Protein AF-J8D4D2-F1 (afdb_monomer)

pLDDT: mean 83.91, std 14.44, range [33.16, 97.19]

Secondary structure (DSSP, 8-state):
----EEEEEEETTEEEEEEEE-BPTT-----TT----TT-----BB--SS-SSSB-EEEEEES---TT-TTEE-GGGTSBSB-S---SSGGG------SSSEEEEESSPTT--EEEESSSSTTPPEEEEEE-S---EEE-EEE--SGGG-EEE-STT-EEEGGGEEEEE-EEEESS-TTS-EEEESSTT--EEEEE---S-EE--EEETTEEE-STT-EEEGGGEEE-

Solvent-accessible surface area (backbone atoms only — not comparable to full-atom values): 12886 Å² total; per-residue (Å²): 108,77,30,63,52,77,49,79,46,76,56,96,88,40,52,30,26,38,38,42,34,20,22,32,86,91,37,59,71,69,60,92,90,65,88,81,58,85,75,59,77,57,54,41,77,15,44,29,49,98,45,92,46,77,45,75,49,75,47,33,17,69,28,69,82,52,96,83,45,82,33,56,49,71,50,76,81,71,45,53,98,31,51,80,66,90,64,100,43,88,92,60,70,64,59,46,48,75,87,48,31,28,38,37,24,46,71,50,60,75,74,49,70,41,67,22,16,59,43,62,53,92,83,45,54,70,67,85,47,54,50,30,59,56,65,74,35,56,21,59,43,57,35,88,71,54,88,71,60,22,20,33,23,56,54,90,60,32,14,31,55,42,72,58,37,50,70,51,68,27,31,38,30,46,75,52,63,63,68,67,57,43,63,22,13,67,36,70,95,49,56,80,71,52,65,44,41,41,73,60,70,32,58,39,61,37,69,49,95,64,21,32,24,57,49,100,65,34,21,30,58,40,89,55,41,49,51,87

Foldseek 3Di:
DKDWDKDWDQDPNWIKIKIKTQFDPPFAPDDPPDDDDFPDDGGHFHAPDPGLGTDIDMWMFRDDADPVRPRTDDVCVVCDCADRDDDPDPVPRAGHAPQAFWKWFFPDDAQDWFFFFQDLDLPTDTPPGTDRGRDIAGFNAKDDDDDQRIWTDRDHSGIGGRNRTDIDGKWWAFPDDFQPWFWWAQDVVHDTDGTDRRNDIARFNHDDDQWTDRDDRTIGRSVRTHID

Radius of gyration: 19.75 Å; Cα contacts (8 Å, |Δi|>4): 493; chains: 1; bounding box: 51×38×50 Å

Structure (mmCIF, N/CA/C/O backbone):
data_AF-J8D4D2-F1
#
_entry.id   AF-J8D4D2-F1
#
loop_
_atom_site.group_PDB
_atom_site.id
_atom_site.type_symbol
_atom_site.label_atom_id
_atom_site.label_alt_id
_atom_site.label_comp_id
_atom_site.label_asym_id
_atom_site.label_entity_id
_atom_site.label_seq_id
_atom_site.pdbx_PDB_ins_code
_atom_site.Cartn_x
_atom_site.Cartn_y
_atom_site.Cartn_z
_atom_site.occupancy
_atom_site.B_iso_or_equiv
_atom_site.auth_seq_id
_atom_site.auth_comp_id
_atom_site.auth_asym_id
_atom_site.auth_atom_id
_atom_site.pdbx_PDB_model_num
ATOM 1 N N . MET A 1 1 ? -13.205 14.441 18.113 1.00 51.06 1 MET A N 1
ATOM 2 C CA . MET A 1 1 ? -14.455 13.755 17.711 1.00 51.06 1 MET A CA 1
ATOM 3 C C . MET A 1 1 ? -14.082 12.474 16.990 1.00 51.06 1 MET A C 1
ATOM 5 O O . MET A 1 1 ? -13.181 12.530 16.160 1.00 51.06 1 MET A O 1
ATOM 9 N N . TYR A 1 2 ? -14.723 11.351 17.319 1.00 65.06 2 TYR A N 1
ATOM 10 C CA . TYR A 1 2 ? -14.591 10.115 16.544 1.00 65.06 2 TYR A CA 1
ATOM 11 C C . TYR A 1 2 ? -15.217 10.320 15.169 1.00 65.06 2 TYR A C 1
ATOM 13 O O . TYR A 1 2 ? -16.286 10.920 15.051 1.00 65.06 2 TYR A O 1
ATOM 21 N N . ASN A 1 3 ? -14.521 9.884 14.127 1.00 80.12 3 ASN A N 1
ATOM 22 C CA . ASN A 1 3 ? -14.980 10.050 12.762 1.00 80.12 3 ASN A CA 1
ATOM 23 C C . ASN A 1 3 ? -14.806 8.733 12.015 1.00 80.12 3 ASN A C 1
ATOM 25 O O . ASN A 1 3 ? -13.706 8.187 11.948 1.00 80.12 3 ASN A O 1
ATOM 29 N N . GLY A 1 4 ? -15.910 8.223 11.489 1.00 84.81 4 GLY A N 1
ATOM 30 C CA . GLY A 1 4 ? -15.950 6.974 10.762 1.00 84.81 4 GLY A CA 1
ATOM 31 C C . GLY A 1 4 ? -17.304 6.755 10.111 1.00 84.81 4 GLY A C 1
ATOM 32 O O . GLY A 1 4 ? -18.201 7.587 10.252 1.00 84.81 4 GLY A O 1
ATOM 33 N N . SER A 1 5 ? -17.420 5.649 9.388 1.00 91.38 5 SER A N 1
ATOM 34 C CA . SER A 1 5 ? -18.670 5.170 8.799 1.00 91.38 5 SER A CA 1
ATOM 35 C C . SER A 1 5 ? -18.883 3.716 9.199 1.00 91.38 5 SER A C 1
ATOM 37 O O . SER A 1 5 ? -17.929 2.936 9.208 1.00 91.38 5 SER A O 1
ATOM 39 N N . MET A 1 6 ? -20.121 3.366 9.523 1.00 93.25 6 MET A N 1
ATOM 40 C CA . MET A 1 6 ? -20.561 1.990 9.728 1.00 93.25 6 MET A CA 1
ATOM 41 C C . MET A 1 6 ? -21.483 1.632 8.573 1.00 93.25 6 MET A C 1
ATOM 43 O O . MET A 1 6 ? -22.396 2.395 8.260 1.00 93.25 6 MET A O 1
ATOM 47 N N . ILE A 1 7 ? -21.207 0.515 7.908 1.00 93.69 7 ILE A N 1
ATOM 48 C CA . ILE A 1 7 ? -22.008 0.037 6.781 1.00 93.69 7 ILE A CA 1
ATOM 49 C C . ILE A 1 7 ? -22.611 -1.305 7.169 1.00 93.69 7 ILE A C 1
ATOM 51 O O . ILE A 1 7 ? -21.880 -2.224 7.543 1.00 93.69 7 ILE A O 1
ATOM 55 N N . VAL A 1 8 ? -23.935 -1.401 7.062 1.00 93.94 8 VAL A N 1
ATOM 56 C CA . VAL A 1 8 ? -24.689 -2.636 7.274 1.00 93.94 8 VAL A CA 1
ATOM 57 C C . VAL A 1 8 ? -24.871 -3.339 5.934 1.00 93.94 8 VAL A C 1
ATOM 59 O O . VAL A 1 8 ? -25.303 -2.735 4.954 1.00 93.94 8 VAL A O 1
ATOM 62 N N . HIS A 1 9 ? -24.574 -4.632 5.907 1.00 89.44 9 HIS A N 1
ATOM 63 C CA . HIS A 1 9 ? -24.695 -5.502 4.743 1.00 89.44 9 HIS A CA 1
ATOM 64 C C . HIS A 1 9 ? -25.664 -6.639 5.055 1.00 89.44 9 HIS A C 1
ATOM 66 O O . HIS A 1 9 ? -25.758 -7.096 6.193 1.00 89.44 9 HIS A O 1
ATOM 72 N N . THR A 1 10 ? -26.359 -7.136 4.035 1.00 85.38 10 THR A N 1
ATOM 73 C CA . THR A 1 10 ? -27.096 -8.405 4.112 1.00 85.38 10 THR A CA 1
ATOM 74 C C . THR A 1 10 ? -26.523 -9.342 3.061 1.00 85.38 10 THR A C 1
ATOM 76 O O . THR A 1 10 ? -26.652 -9.079 1.869 1.00 85.38 10 THR A O 1
ATOM 79 N N . ILE A 1 11 ? -25.865 -10.411 3.505 1.00 82.06 11 ILE A N 1
ATOM 80 C CA . ILE A 1 11 ? -25.181 -11.385 2.647 1.00 82.06 11 ILE A CA 1
ATOM 81 C C . ILE A 1 11 ? -25.768 -12.753 2.971 1.00 82.06 11 ILE A C 1
ATOM 83 O O . ILE A 1 11 ? -25.726 -13.173 4.126 1.00 82.06 11 ILE A O 1
ATOM 87 N N . ASP A 1 12 ? -26.368 -13.414 1.981 1.00 80.19 12 ASP A N 1
ATOM 88 C CA . ASP A 1 12 ? -27.027 -14.721 2.131 1.00 80.19 12 ASP A CA 1
ATOM 89 C C . ASP A 1 12 ? -28.028 -14.785 3.303 1.00 80.19 12 ASP A C 1
ATOM 91 O O . ASP A 1 12 ? -28.134 -15.777 4.022 1.00 80.19 12 ASP A O 1
ATOM 95 N N . GLY A 1 13 ? -28.759 -13.686 3.528 1.00 82.38 13 GLY A N 1
ATOM 96 C CA . GLY A 1 13 ? -29.730 -13.562 4.622 1.00 82.38 13 GLY A CA 1
ATOM 97 C C . GLY A 1 13 ? -29.118 -13.32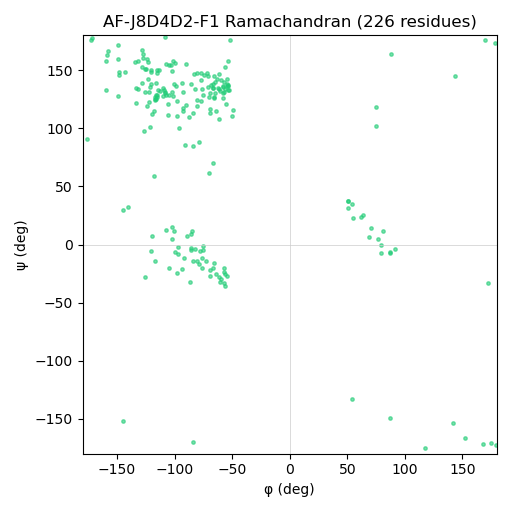3 6.008 1.00 82.38 13 GLY A C 1
ATOM 98 O O . GLY A 1 13 ? -29.851 -13.268 6.992 1.00 82.38 13 GLY A O 1
ATOM 99 N N . VAL A 1 14 ? -27.798 -13.152 6.101 1.00 84.75 14 VAL A N 1
ATOM 100 C CA . VAL A 1 14 ? -27.079 -12.819 7.336 1.00 84.75 14 VAL A CA 1
ATOM 101 C C . VAL A 1 14 ? -26.721 -11.336 7.339 1.00 84.75 14 VAL A C 1
ATOM 103 O O . VAL A 1 14 ? -26.169 -10.819 6.366 1.00 84.75 14 VAL A O 1
ATOM 106 N N . THR A 1 15 ? -27.007 -10.651 8.445 1.00 92.44 15 THR A N 1
ATOM 107 C CA . THR A 1 15 ? -26.575 -9.266 8.660 1.00 92.44 15 THR A CA 1
ATOM 108 C C . THR A 1 15 ? -25.098 -9.220 9.029 1.00 92.44 15 THR A C 1
ATOM 110 O O . THR A 1 15 ? -24.653 -9.949 9.915 1.00 92.44 15 THR A O 1
ATOM 113 N N . TRP A 1 16 ? -24.363 -8.318 8.394 1.00 91.75 16 TRP A N 1
ATOM 114 C CA . TRP A 1 16 ? -22.978 -7.998 8.715 1.00 91.75 16 TRP A CA 1
ATOM 115 C C . TRP A 1 16 ? -22.821 -6.498 8.887 1.00 91.75 16 TRP A C 1
ATOM 117 O O . TRP A 1 16 ? -23.541 -5.724 8.259 1.00 91.75 16 TRP A O 1
ATOM 127 N N . GLU A 1 17 ? -21.847 -6.084 9.684 1.00 94.06 17 GLU A N 1
ATOM 128 C CA . GLU A 1 17 ? -21.506 -4.677 9.836 1.00 94.06 17 GLU A CA 1
ATOM 129 C C . GLU A 1 17 ? -20.001 -4.472 9.697 1.00 94.06 17 GLU A C 1
ATOM 131 O O . GLU A 1 17 ? -19.193 -5.207 10.265 1.00 94.06 17 GLU A O 1
ATOM 136 N N . THR A 1 18 ? -19.618 -3.472 8.910 1.00 92.88 18 THR A N 1
ATOM 137 C CA . THR A 1 18 ? -18.220 -3.063 8.744 1.00 92.88 18 THR A CA 1
ATOM 138 C C . THR A 1 18 ? -18.018 -1.669 9.303 1.00 92.88 18 THR A C 1
ATOM 140 O O . THR A 1 18 ? -18.777 -0.760 8.960 1.00 92.88 18 THR A O 1
ATOM 143 N N . VAL A 1 19 ? -16.964 -1.484 10.094 1.00 92.31 19 VAL A N 1
ATOM 144 C CA . VAL A 1 19 ? -16.605 -0.194 10.692 1.00 92.31 19 VAL A CA 1
ATOM 145 C C . VAL A 1 19 ? -15.363 0.350 10.005 1.00 92.31 19 VAL A C 1
ATOM 147 O O . VAL A 1 19 ? -14.365 -0.351 9.898 1.00 92.31 19 VAL A O 1
ATOM 150 N N . TYR A 1 20 ? -15.406 1.613 9.590 1.00 93.00 20 TYR A N 1
ATOM 151 C CA . TYR A 1 20 ? -14.271 2.348 9.035 1.00 93.00 20 TYR A CA 1
ATOM 152 C C . TYR A 1 20 ? -14.025 3.583 9.897 1.00 93.00 20 TYR A C 1
ATOM 154 O O . TYR A 1 20 ? -14.758 4.564 9.764 1.00 93.00 20 TYR A O 1
ATOM 162 N N . ALA A 1 21 ? -13.035 3.555 10.789 1.00 89.19 21 ALA A N 1
ATOM 163 C CA . ALA A 1 21 ? -12.788 4.644 11.738 1.00 89.19 21 ALA A CA 1
ATOM 164 C C . ALA A 1 21 ? -11.524 5.464 11.421 1.00 89.19 21 ALA A C 1
ATOM 166 O O . ALA A 1 21 ? -10.811 5.224 10.446 1.00 89.19 21 ALA A O 1
ATOM 167 N N . HIS A 1 22 ? -11.295 6.481 12.252 1.00 90.56 22 HIS A N 1
ATOM 168 C CA . HIS A 1 22 ? -10.207 7.460 12.163 1.00 90.56 22 HIS A CA 1
ATOM 169 C C . HIS A 1 22 ? -10.201 8.323 10.894 1.00 90.56 22 HIS A C 1
ATOM 171 O O . HIS A 1 22 ? -9.173 8.889 10.539 1.00 90.56 22 HIS A O 1
ATOM 177 N N . MET A 1 23 ? -11.339 8.505 10.222 1.00 86.06 23 MET A N 1
ATOM 178 C CA . MET A 1 23 ? -11.414 9.338 9.015 1.00 86.06 23 MET A CA 1
ATOM 179 C C . MET A 1 23 ? -11.038 10.803 9.286 1.00 86.06 23 MET A C 1
ATOM 181 O O . MET A 1 23 ? -11.350 11.371 10.330 1.00 86.06 23 MET A O 1
ATOM 185 N N . ARG A 1 24 ? -10.422 11.480 8.312 1.00 86.12 24 ARG A N 1
ATOM 186 C CA . ARG A 1 24 ? -10.112 12.914 8.402 1.00 86.12 24 ARG A CA 1
ATOM 187 C C . ARG A 1 24 ? -11.396 13.718 8.634 1.00 86.12 24 ARG A C 1
ATOM 189 O O . ARG A 1 24 ? -12.411 13.489 7.970 1.00 86.12 24 ARG A O 1
ATOM 196 N N . SER A 1 25 ? -11.346 14.696 9.541 1.00 85.44 25 SER A N 1
ATOM 197 C CA . SER A 1 25 ? -12.483 15.591 9.801 1.00 85.44 25 SER A CA 1
ATOM 198 C C . SER A 1 25 ? -12.997 16.235 8.508 1.00 85.44 25 SER A C 1
ATOM 200 O O . SER A 1 25 ? -12.203 16.677 7.679 1.00 85.44 25 SER A O 1
ATOM 202 N N . GLY A 1 26 ? -14.318 16.225 8.312 1.00 87.00 26 GLY A N 1
ATOM 203 C CA . GLY A 1 26 ? -14.971 16.760 7.111 1.00 87.00 26 GLY A CA 1
ATOM 204 C C . GLY A 1 26 ? -14.740 15.977 5.812 1.00 87.00 26 GLY A C 1
ATOM 205 O O . GLY A 1 26 ? -15.137 16.457 4.760 1.00 87.00 26 GLY A O 1
ATOM 206 N N . SER A 1 27 ? -14.096 14.803 5.848 1.00 87.31 27 SER A N 1
ATOM 207 C CA . SER A 1 27 ? -13.811 14.027 4.628 1.00 87.31 27 SER A CA 1
ATOM 208 C C . SER A 1 27 ? -14.873 13.001 4.247 1.00 87.31 27 SER A C 1
ATOM 210 O O . SER A 1 27 ? -14.795 12.467 3.145 1.00 87.31 27 SER A O 1
ATOM 212 N N . ARG A 1 28 ? -15.835 12.708 5.133 1.00 90.81 28 ARG A N 1
ATOM 213 C CA . ARG A 1 28 ? -16.909 11.756 4.835 1.00 90.81 28 ARG A CA 1
ATOM 214 C C . ARG A 1 28 ? -17.724 12.245 3.646 1.00 90.81 28 ARG A C 1
ATOM 216 O O . ARG A 1 28 ? -18.145 13.398 3.611 1.00 90.81 28 ARG A O 1
ATOM 223 N N . THR A 1 29 ? -17.957 11.347 2.708 1.00 89.50 29 THR A N 1
ATOM 224 C CA . THR A 1 29 ? -18.746 11.577 1.489 1.00 89.50 29 THR A CA 1
ATOM 225 C C . THR A 1 29 ? -20.172 11.043 1.615 1.00 89.50 29 THR A C 1
ATOM 227 O O . THR A 1 29 ? -20.982 11.269 0.722 1.00 89.50 29 THR A O 1
ATOM 230 N N . VAL A 1 30 ? -20.468 10.344 2.715 1.00 92.38 30 VAL A N 1
ATOM 231 C CA . VAL A 1 30 ? -21.753 9.703 3.014 1.00 92.38 30 VAL A CA 1
ATOM 232 C C . VAL A 1 30 ? -22.316 10.196 4.346 1.00 92.38 30 VAL A C 1
ATOM 234 O O . VAL A 1 30 ? -21.581 10.701 5.207 1.00 92.38 30 VAL A O 1
ATOM 237 N N . LYS A 1 31 ? -23.625 10.030 4.522 1.00 92.31 31 LYS A N 1
ATOM 238 C CA . LYS A 1 31 ? -24.356 10.285 5.770 1.00 92.31 31 LYS A CA 1
ATOM 239 C C . LYS A 1 31 ? -25.196 9.070 6.162 1.00 92.31 31 LYS A C 1
ATOM 241 O O . LYS A 1 31 ? -25.385 8.139 5.386 1.00 92.31 31 LYS A O 1
ATOM 246 N N . GLU A 1 32 ? -25.692 9.089 7.393 1.00 93.19 32 GLU A N 1
ATOM 247 C CA . GLU A 1 32 ? -26.571 8.040 7.906 1.00 93.19 32 GLU A CA 1
ATOM 248 C C . GLU A 1 32 ? -27.811 7.867 7.015 1.00 93.19 32 GLU A C 1
ATOM 250 O O . GLU A 1 32 ? -28.438 8.847 6.607 1.00 93.19 32 GLU A O 1
ATOM 255 N N . GLY A 1 33 ? -28.137 6.610 6.707 1.00 94.38 33 GLY A N 1
ATOM 256 C CA . GLY A 1 33 ? -29.244 6.233 5.827 1.00 94.38 33 GLY A CA 1
ATOM 257 C C . GLY A 1 33 ? -28.902 6.174 4.335 1.00 94.38 33 GLY A C 1
ATOM 258 O O . GLY A 1 33 ? -29.733 5.703 3.559 1.00 94.38 33 GLY A O 1
ATOM 259 N N . ASP A 1 34 ? -27.709 6.604 3.916 1.00 95.44 34 ASP A N 1
ATOM 260 C CA . ASP A 1 34 ? -27.280 6.437 2.527 1.00 95.44 34 ASP A CA 1
ATOM 261 C C . ASP A 1 34 ? -27.049 4.952 2.200 1.00 95.44 34 ASP A C 1
ATOM 263 O O . ASP A 1 34 ? -26.411 4.216 2.956 1.00 95.44 34 ASP A O 1
ATOM 267 N N . TYR A 1 35 ? -27.508 4.528 1.022 1.00 93.12 35 TYR A N 1
ATOM 268 C CA . TYR A 1 3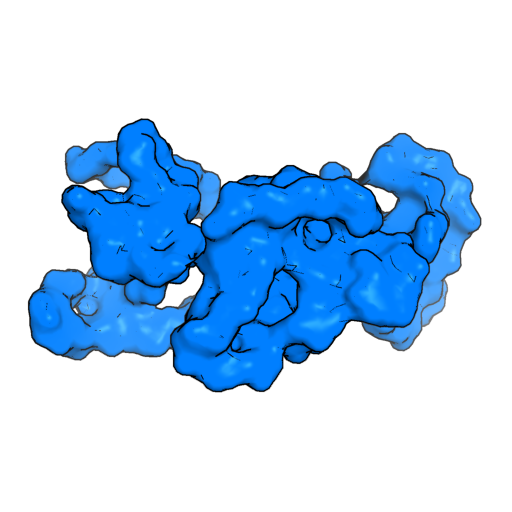5 ? -27.074 3.269 0.421 1.00 93.12 35 TYR A CA 1
ATOM 269 C C . TYR A 1 35 ? -25.740 3.490 -0.284 1.00 93.12 35 TYR A C 1
ATOM 271 O O . TYR A 1 35 ? -25.583 4.454 -1.037 1.00 93.12 35 TYR A O 1
ATOM 279 N N . VAL A 1 36 ? -24.791 2.586 -0.060 1.00 88.12 36 VAL A N 1
ATOM 280 C CA . VAL A 1 36 ? -23.462 2.645 -0.673 1.00 88.12 36 VAL A CA 1
ATOM 281 C C . VAL A 1 36 ? -23.239 1.458 -1.596 1.00 88.12 36 VAL A C 1
ATOM 283 O O . VAL A 1 36 ? -23.727 0.358 -1.339 1.00 88.12 36 VAL A O 1
ATOM 286 N N . THR A 1 37 ? -22.480 1.668 -2.667 1.00 81.25 37 THR A N 1
ATOM 287 C CA . THR A 1 37 ? -22.044 0.587 -3.558 1.00 81.25 37 THR A CA 1
ATOM 288 C C . THR A 1 37 ? -20.589 0.224 -3.304 1.00 81.25 37 THR A C 1
ATOM 290 O O . THR A 1 37 ? -19.785 1.046 -2.863 1.00 81.25 37 THR A O 1
ATOM 293 N N . GLN A 1 38 ? -20.216 -1.010 -3.630 1.00 76.56 38 GLN A N 1
ATOM 294 C CA . GLN A 1 38 ? -18.821 -1.436 -3.589 1.00 76.56 38 GLN A CA 1
ATOM 295 C C . GLN A 1 38 ? -17.932 -0.492 -4.424 1.00 76.56 38 GLN A C 1
ATOM 297 O O . GLN A 1 38 ? -18.326 -0.044 -5.501 1.00 76.56 38 GLN A O 1
ATOM 302 N N . GLY A 1 39 ? -16.750 -0.147 -3.904 1.00 71.81 39 GLY A N 1
ATOM 303 C CA . GLY A 1 39 ? -15.826 0.808 -4.532 1.00 71.81 39 GLY A CA 1
ATOM 304 C C . GLY A 1 39 ? -16.172 2.290 -4.325 1.00 71.81 39 GLY A C 1
ATOM 305 O O . GLY A 1 39 ? -15.358 3.154 -4.655 1.00 71.81 39 GLY A O 1
ATOM 306 N N . GLN A 1 40 ? -17.332 2.614 -3.745 1.00 80.69 40 GLN A N 1
ATOM 307 C CA . GLN A 1 40 ? -17.676 3.988 -3.393 1.00 80.69 40 GLN A CA 1
ATOM 308 C C . GLN A 1 40 ? -16.721 4.519 -2.318 1.00 80.69 40 GLN A C 1
ATOM 310 O O . GLN A 1 40 ? -16.507 3.901 -1.276 1.00 80.69 40 GLN A O 1
ATOM 315 N N . THR A 1 41 ? -16.159 5.704 -2.555 1.00 82.56 41 THR A N 1
ATOM 316 C CA . THR A 1 41 ? -15.370 6.400 -1.532 1.00 82.56 41 THR A CA 1
ATOM 317 C C . THR A 1 41 ? -16.289 6.788 -0.378 1.00 82.56 41 THR A C 1
ATOM 319 O O . THR A 1 41 ? -17.295 7.448 -0.624 1.00 82.56 41 THR A O 1
ATOM 322 N N . LEU A 1 42 ? -15.930 6.407 0.855 1.00 85.00 42 LEU A N 1
ATOM 323 C CA . LEU A 1 42 ? -16.657 6.755 2.092 1.00 85.00 42 LEU A CA 1
ATOM 324 C C . LEU A 1 42 ? -16.044 7.956 2.831 1.00 85.00 42 LEU A C 1
ATOM 326 O O . LEU A 1 42 ? -16.718 8.650 3.591 1.00 85.00 42 LEU A O 1
ATOM 330 N N . GLY A 1 43 ? -14.753 8.199 2.618 1.00 85.75 43 GLY A N 1
ATOM 331 C CA . GLY A 1 43 ? -14.007 9.295 3.216 1.00 85.75 43 GLY A CA 1
ATOM 332 C C . GLY A 1 43 ? -12.506 9.140 3.009 1.00 85.75 43 GLY A C 1
ATOM 333 O O . GLY A 1 43 ? -12.056 8.261 2.275 1.00 85.75 43 GLY A O 1
ATOM 334 N N . VAL A 1 44 ? -11.723 10.001 3.658 1.00 81.25 44 VAL A N 1
ATOM 335 C CA . VAL A 1 44 ? -10.256 9.985 3.576 1.00 81.25 44 VAL A CA 1
ATOM 336 C C . VAL A 1 44 ? -9.685 9.518 4.912 1.00 81.25 44 VAL A C 1
ATOM 338 O O . VAL A 1 44 ? -10.106 10.002 5.962 1.00 81.25 44 VAL A O 1
ATOM 341 N N . MET A 1 45 ? -8.708 8.607 4.883 1.00 80.69 45 MET A N 1
ATOM 342 C CA . MET A 1 45 ? -7.989 8.150 6.079 1.00 80.69 45 MET A CA 1
ATOM 343 C C . MET A 1 45 ? -7.406 9.339 6.859 1.00 80.69 45 MET A C 1
ATOM 345 O O . MET A 1 45 ? -6.851 10.274 6.276 1.00 80.69 45 MET A O 1
ATOM 349 N N . GLY A 1 46 ? -7.514 9.316 8.182 1.00 78.69 46 GLY A N 1
ATOM 350 C CA . GLY A 1 46 ? -7.024 10.368 9.069 1.00 78.69 46 GLY A CA 1
ATOM 351 C C . GLY A 1 46 ? -6.502 9.792 10.384 1.00 78.69 46 GLY A C 1
ATOM 352 O O . GLY A 1 46 ? -6.033 8.664 10.421 1.00 78.69 46 GLY A O 1
ATOM 353 N N . SER A 1 47 ? -6.574 10.593 11.449 1.00 81.19 47 SER A N 1
ATOM 354 C CA . SER A 1 47 ? -6.086 10.253 12.797 1.00 81.19 47 SER A CA 1
ATOM 355 C C . SER A 1 47 ? -7.042 10.774 13.880 1.00 81.19 47 SER A C 1
ATOM 357 O O . SER A 1 47 ? -6.622 11.252 14.928 1.00 81.19 47 SER A O 1
ATOM 359 N N . THR A 1 48 ? -8.348 10.823 13.598 1.00 84.25 48 THR A N 1
ATOM 360 C CA . THR A 1 48 ? -9.329 11.357 14.560 1.00 84.25 48 THR A CA 1
ATOM 361 C C . THR A 1 48 ? -9.709 10.323 15.618 1.00 84.25 48 THR A C 1
ATOM 363 O O . THR A 1 48 ? -9.875 9.152 15.285 1.00 84.25 48 THR A O 1
ATOM 366 N N . GLY A 1 49 ? -10.011 10.763 16.841 1.00 84.06 49 GLY A N 1
ATOM 367 C CA . GLY A 1 49 ? -10.402 9.866 17.936 1.00 84.06 49 GLY A CA 1
ATOM 368 C C . GLY A 1 49 ? -9.175 9.341 18.679 1.00 84.06 49 GLY A C 1
ATOM 369 O O . GLY A 1 49 ? -8.179 10.052 18.768 1.00 84.06 49 GLY A O 1
ATOM 370 N N . GLN A 1 50 ? -9.262 8.126 19.216 1.00 78.44 50 GLN A N 1
ATOM 371 C CA . GLN A 1 50 ? -8.118 7.422 19.803 1.00 78.44 50 GLN A CA 1
ATOM 372 C C . GLN A 1 50 ? -7.258 6.822 18.688 1.00 78.44 50 GLN A C 1
ATOM 374 O O . GLN A 1 50 ? -7.515 5.710 18.248 1.00 78.44 50 GLN A O 1
ATOM 379 N N . ALA A 1 51 ? -6.303 7.602 18.188 1.00 68.75 51 ALA A N 1
ATOM 380 C CA . ALA A 1 51 ? -5.357 7.185 17.162 1.00 68.75 51 ALA A CA 1
ATOM 381 C C . ALA A 1 51 ? -4.031 7.927 17.351 1.00 68.75 51 ALA A C 1
ATOM 383 O O . ALA A 1 51 ? -4.025 9.158 17.371 1.00 68.75 51 ALA A O 1
ATOM 384 N N . ASP A 1 52 ? -2.928 7.183 17.415 1.00 70.81 52 ASP A N 1
ATOM 385 C CA . ASP A 1 52 ? -1.575 7.736 17.589 1.00 70.81 52 ASP A CA 1
ATOM 386 C C . ASP A 1 52 ? -0.925 8.159 16.255 1.00 70.81 52 ASP A C 1
ATOM 388 O O . ASP A 1 52 ? 0.131 8.783 16.206 1.00 70.81 52 ASP A O 1
ATOM 392 N N . GLY A 1 53 ? -1.598 7.895 15.132 1.00 62.19 53 GLY A N 1
ATOM 393 C CA . GLY A 1 53 ? -1.144 8.283 13.802 1.00 62.19 53 GLY A CA 1
ATOM 394 C C . GLY A 1 53 ? -2.188 8.021 12.723 1.00 62.19 53 GLY A C 1
ATOM 395 O O . GLY A 1 53 ? -3.255 7.462 12.982 1.00 62.19 53 GLY A O 1
ATOM 396 N N . GLN A 1 54 ? -1.883 8.423 11.485 1.00 76.12 54 GLN A N 1
ATOM 397 C CA . GLN A 1 54 ? -2.795 8.201 10.363 1.00 76.12 54 GLN A CA 1
ATOM 398 C C . GLN A 1 54 ? -2.869 6.710 10.024 1.00 76.12 54 GLN A C 1
ATOM 400 O O . GLN A 1 54 ? -1.871 6.128 9.610 1.00 76.12 54 GLN A O 1
ATOM 405 N N . HIS A 1 55 ? -4.045 6.110 10.184 1.00 74.19 55 HIS A N 1
ATOM 406 C CA . HIS A 1 55 ? -4.311 4.721 9.818 1.00 74.19 55 HIS A CA 1
ATOM 407 C C . HIS A 1 55 ? -5.816 4.503 9.611 1.00 74.19 55 HIS A C 1
ATOM 409 O O . HIS A 1 55 ? -6.638 5.352 9.964 1.00 74.19 55 HIS A O 1
ATOM 415 N N . LEU A 1 56 ? -6.180 3.367 9.015 1.00 83.00 56 LEU A N 1
ATOM 416 C CA . LEU A 1 56 ? -7.560 2.895 8.986 1.00 83.00 56 LEU A CA 1
ATOM 417 C C . LEU A 1 56 ? -7.743 1.867 10.096 1.00 83.00 56 LEU A C 1
ATOM 419 O O . LEU A 1 56 ? -7.068 0.841 10.105 1.00 83.00 56 LEU A O 1
ATOM 423 N N . HIS A 1 57 ? -8.704 2.114 10.976 1.00 84.00 57 HIS A N 1
ATOM 424 C CA . HIS A 1 57 ? -9.238 1.074 11.846 1.00 84.00 57 HIS A CA 1
ATOM 425 C C . HIS A 1 57 ? -10.446 0.454 11.158 1.00 84.00 57 HIS A C 1
ATOM 427 O O . HIS A 1 57 ? -11.437 1.143 10.892 1.00 84.00 57 HIS A O 1
ATOM 433 N N . PHE A 1 58 ? -10.316 -0.825 10.823 1.00 89.06 58 PHE A N 1
ATOM 434 C CA . PHE A 1 58 ? -11.338 -1.606 10.145 1.00 89.06 58 PHE A CA 1
ATOM 435 C C . PHE A 1 58 ? -11.830 -2.717 11.067 1.00 89.06 58 PHE A C 1
ATOM 437 O O . PHE A 1 58 ? -11.029 -3.504 11.568 1.00 89.06 58 PHE A O 1
ATOM 444 N N . GLU A 1 59 ? -13.142 -2.798 11.269 1.00 84.88 59 GLU A N 1
ATOM 445 C CA . GLU A 1 59 ? -13.764 -3.915 11.982 1.00 84.88 59 GLU A CA 1
ATOM 446 C C . GLU A 1 59 ? -14.764 -4.628 11.075 1.00 84.88 59 GLU A C 1
ATOM 448 O O . GLU A 1 59 ? -15.426 -3.994 10.251 1.00 84.88 59 GLU A O 1
ATOM 453 N N . LEU A 1 60 ? -14.906 -5.937 11.282 1.00 88.75 60 LEU A N 1
ATOM 454 C CA . LEU A 1 60 ? -15.944 -6.760 10.678 1.00 88.75 60 LEU A CA 1
ATOM 455 C C . LEU A 1 60 ? -16.746 -7.437 11.789 1.00 88.75 60 LEU A C 1
ATOM 457 O O . LEU A 1 60 ? -16.172 -8.046 12.692 1.00 88.75 60 LEU A O 1
ATOM 461 N N . HIS A 1 61 ? -18.069 -7.346 11.702 1.00 89.62 61 HIS A N 1
ATOM 462 C CA . HIS A 1 61 ? -19.001 -7.917 12.666 1.00 89.62 61 HIS A CA 1
ATOM 463 C C . HIS A 1 61 ? -20.010 -8.816 11.954 1.00 89.62 61 HIS A C 1
ATOM 465 O O . HIS A 1 61 ? -20.609 -8.416 10.955 1.00 89.62 61 HIS A O 1
ATOM 471 N N . LYS A 1 62 ? -20.210 -10.033 12.470 1.00 90.69 62 LYS A N 1
ATOM 472 C CA . LYS A 1 62 ? -21.271 -10.947 12.023 1.00 90.69 62 LYS A CA 1
ATOM 473 C C . LYS A 1 62 ? -22.517 -10.715 12.873 1.00 90.69 62 LYS A C 1
ATOM 475 O O . LYS A 1 62 ? -22.716 -11.363 13.897 1.00 90.69 62 LYS A O 1
ATOM 480 N N . GLY A 1 63 ? -23.321 -9.749 12.459 1.00 90.81 63 GLY A N 1
ATOM 481 C CA . GLY A 1 63 ? -24.373 -9.119 13.251 1.00 90.81 63 GLY A CA 1
ATOM 482 C C . GLY A 1 63 ? -24.080 -7.631 13.435 1.00 90.81 63 GLY A C 1
ATOM 483 O O . GLY A 1 63 ? -23.130 -7.109 12.857 1.00 90.81 63 GLY A O 1
ATOM 484 N N . GLY A 1 64 ? -24.902 -6.949 14.232 1.00 89.88 64 GLY A N 1
ATOM 485 C CA . GLY A 1 64 ? -24.701 -5.526 14.514 1.00 89.88 64 GLY A CA 1
ATOM 486 C C . GLY A 1 64 ? -23.499 -5.272 15.424 1.00 89.88 64 GLY A C 1
ATOM 487 O O . GLY A 1 64 ? -23.207 -6.078 16.318 1.00 89.88 64 GLY A O 1
ATOM 488 N N . TRP A 1 65 ? -22.837 -4.138 15.223 1.00 89.94 65 TRP A N 1
ATOM 489 C CA . TRP A 1 65 ? -21.825 -3.609 16.126 1.00 89.94 65 TRP A CA 1
ATOM 490 C C . TRP A 1 65 ? -22.428 -3.371 17.517 1.00 89.94 65 TRP A C 1
ATOM 492 O O . TRP A 1 65 ? -23.578 -2.952 17.661 1.00 89.94 65 TRP A O 1
ATOM 502 N N . ASN A 1 66 ? -21.660 -3.652 18.567 1.00 86.38 66 ASN A N 1
ATOM 503 C CA . ASN A 1 66 ? -22.048 -3.362 19.945 1.00 86.38 66 ASN A CA 1
ATOM 504 C C . ASN A 1 66 ? -20.814 -3.054 20.803 1.00 86.38 66 ASN A C 1
ATOM 506 O O . ASN A 1 66 ? -19.702 -3.454 20.459 1.00 86.38 66 ASN A O 1
ATOM 510 N N . ASP A 1 67 ? -21.017 -2.382 21.941 1.00 82.62 67 ASP A N 1
ATOM 511 C CA . ASP A 1 67 ? -19.926 -1.936 22.822 1.00 82.62 67 ASP A CA 1
ATOM 512 C C . ASP A 1 67 ? -19.072 -3.090 23.367 1.00 82.62 67 ASP A C 1
ATOM 514 O O . ASP A 1 67 ? -17.867 -2.932 23.566 1.00 82.62 67 ASP A O 1
ATOM 518 N N . SER A 1 68 ? -19.669 -4.269 23.589 1.00 84.81 68 SER A N 1
ATOM 519 C CA . SER A 1 68 ? -18.930 -5.461 24.025 1.00 84.81 68 SER A CA 1
ATOM 520 C C . SER A 1 68 ? -18.175 -6.150 22.887 1.00 84.81 68 SER A C 1
ATOM 522 O O . SER A 1 68 ? -17.421 -7.089 23.141 1.00 84.81 68 SER A O 1
ATOM 524 N N . LYS A 1 69 ? -18.362 -5.684 21.645 1.00 82.00 69 LYS A N 1
ATOM 525 C CA . LYS A 1 69 ? -17.806 -6.229 20.403 1.00 82.00 69 LYS A CA 1
ATOM 526 C C . LYS A 1 69 ? -18.041 -7.733 20.259 1.00 82.00 69 LYS A C 1
ATOM 528 O O . LYS A 1 69 ? -17.235 -8.435 19.657 1.00 82.00 69 LYS A O 1
ATOM 533 N N . SER A 1 70 ? -19.151 -8.244 20.793 1.00 87.50 70 SER A N 1
ATOM 534 C CA . SER A 1 70 ? -19.420 -9.689 20.853 1.00 87.50 70 SER A CA 1
ATOM 535 C C . SER A 1 70 ? -19.620 -10.342 19.482 1.00 87.50 70 SER A C 1
ATOM 537 O O . SER A 1 70 ? -19.468 -11.554 19.357 1.00 87.50 70 SER A O 1
ATOM 539 N N . ASN A 1 71 ? -19.945 -9.540 18.466 1.00 88.62 71 ASN A N 1
ATOM 540 C CA . ASN A 1 71 ? -20.121 -9.981 17.084 1.00 88.62 71 ASN A CA 1
ATOM 541 C C . ASN A 1 71 ? -18.866 -9.766 16.225 1.00 88.62 71 ASN A C 1
ATOM 543 O O . ASN A 1 71 ? -18.883 -10.118 15.043 1.00 88.62 71 ASN A O 1
ATOM 547 N N . ALA A 1 72 ? -17.798 -9.187 16.785 1.00 85.50 72 ALA A N 1
ATOM 548 C CA . ALA A 1 72 ? -16.571 -8.921 16.051 1.00 85.50 72 ALA A CA 1
ATOM 549 C C . ALA A 1 72 ? -15.893 -10.233 15.652 1.00 85.50 72 ALA A C 1
ATOM 551 O O . ALA A 1 72 ? -15.735 -11.153 16.455 1.00 85.50 72 ALA A O 1
ATOM 552 N N . VAL A 1 73 ? -15.455 -10.297 14.403 1.00 80.06 73 VAL A N 1
ATOM 553 C CA . VAL A 1 73 ? -14.666 -11.403 13.864 1.00 80.06 73 VAL A CA 1
ATOM 554 C C . VAL A 1 73 ? -13.358 -10.859 13.309 1.00 80.06 73 VAL A C 1
ATOM 556 O O . VAL A 1 73 ? -13.269 -9.681 12.964 1.00 80.06 73 VAL A O 1
ATOM 559 N N . ASN A 1 74 ? -12.332 -11.706 13.210 1.00 75.62 74 ASN A N 1
ATOM 560 C CA . ASN A 1 74 ? -11.091 -11.320 12.549 1.00 75.62 74 ASN A CA 1
ATOM 561 C C . ASN A 1 74 ? -11.383 -11.046 11.062 1.00 75.62 74 ASN A C 1
ATOM 563 O O . ASN A 1 74 ? -11.735 -11.984 10.343 1.00 75.62 74 ASN A O 1
ATOM 567 N N . PRO A 1 75 ? -11.234 -9.803 10.564 1.00 77.31 75 PRO A N 1
ATOM 568 C CA . PRO A 1 75 ? -11.569 -9.504 9.180 1.00 77.31 75 PRO A CA 1
ATOM 569 C C . PRO A 1 75 ? -10.722 -10.302 8.190 1.00 77.31 75 PRO A C 1
ATOM 571 O O . PRO A 1 75 ? -11.208 -10.625 7.114 1.00 77.31 75 PRO A O 1
ATOM 574 N N . LEU A 1 76 ? -9.494 -10.683 8.556 1.00 69.56 76 LEU A N 1
ATOM 575 C CA . LEU A 1 76 ? -8.607 -11.472 7.694 1.00 69.56 76 LEU A CA 1
ATOM 576 C C . LEU A 1 76 ? -9.122 -12.889 7.404 1.00 69.56 76 LEU A C 1
ATOM 578 O O . LEU A 1 76 ? -8.647 -13.512 6.461 1.00 69.56 76 LEU A O 1
ATOM 582 N N . ASP A 1 77 ? -10.088 -13.389 8.177 1.00 72.88 77 ASP A N 1
ATOM 583 C CA . ASP A 1 77 ? -10.711 -14.692 7.921 1.00 72.88 77 ASP A CA 1
ATOM 584 C C . ASP A 1 77 ? -11.769 -14.614 6.795 1.00 72.88 77 ASP A C 1
ATOM 586 O O . ASP A 1 77 ? -12.170 -15.642 6.250 1.00 72.88 77 ASP A O 1
ATOM 590 N N . TYR A 1 78 ? -12.234 -13.403 6.455 1.00 72.00 78 TYR A N 1
ATOM 591 C CA . TYR A 1 78 ? -13.383 -13.145 5.566 1.00 72.00 78 TYR A CA 1
ATOM 592 C C . TYR A 1 78 ? -13.062 -12.222 4.397 1.00 72.00 78 TYR A C 1
ATOM 594 O O . TYR A 1 78 ? -13.682 -12.304 3.338 1.00 72.00 78 TYR A O 1
ATOM 602 N N . LEU A 1 79 ? -12.081 -11.344 4.578 1.00 65.19 79 LEU A N 1
ATOM 603 C CA . LEU A 1 79 ? -11.309 -10.832 3.472 1.00 65.19 79 LEU A CA 1
ATOM 604 C C . LEU A 1 79 ? -10.640 -12.072 2.893 1.00 65.19 79 LEU A C 1
ATOM 606 O O . LEU A 1 79 ? -9.777 -12.674 3.532 1.00 65.19 79 LEU A O 1
ATOM 610 N N . GLY A 1 80 ? -11.084 -12.513 1.719 1.00 51.53 80 GLY A N 1
ATOM 611 C CA . GLY A 1 80 ? -10.351 -13.540 1.003 1.00 51.53 80 GLY A CA 1
ATOM 612 C C . GLY A 1 80 ? -8.883 -13.121 0.868 1.00 51.53 80 GLY A C 1
ATOM 613 O O . GLY A 1 80 ? -8.471 -11.995 1.169 1.00 51.53 80 GLY A O 1
ATOM 614 N N . LYS A 1 81 ? -8.059 -13.991 0.298 1.00 44.38 81 LYS A N 1
ATOM 615 C CA . LYS A 1 81 ? -6.874 -13.492 -0.412 1.00 44.38 81 LYS A CA 1
ATOM 616 C C . LYS A 1 81 ? -7.364 -12.714 -1.654 1.00 44.38 81 LYS A C 1
ATOM 618 O O . LYS A 1 81 ? -7.271 -13.223 -2.764 1.00 44.38 81 LYS A O 1
ATOM 623 N N . GLY A 1 82 ? -7.976 -11.550 -1.413 1.00 36.28 82 GLY A N 1
ATOM 624 C CA . GLY A 1 82 ? -8.820 -10.722 -2.273 1.00 36.28 82 GLY A CA 1
ATOM 625 C C . GLY A 1 82 ? -9.964 -10.061 -1.452 1.00 36.28 82 GLY A C 1
ATOM 626 O O . GLY A 1 82 ? -10.522 -10.684 -0.563 1.00 36.28 82 GLY A O 1
ATOM 627 N N . ASP A 1 83 ? -10.449 -8.839 -1.698 1.00 55.66 83 ASP A N 1
ATOM 628 C CA . ASP A 1 83 ? -10.291 -8.020 -2.896 1.00 55.66 83 ASP A CA 1
ATOM 629 C C . ASP A 1 83 ? -11.171 -6.729 -2.863 1.00 55.66 83 ASP A C 1
ATOM 631 O O . ASP A 1 83 ? -10.753 -5.657 -3.289 1.00 55.66 83 ASP A O 1
ATOM 635 N N . GLY A 1 84 ? -12.360 -6.753 -2.259 1.00 37.88 84 GLY A N 1
ATOM 636 C CA . GLY A 1 84 ? -13.149 -5.536 -2.056 1.00 37.88 84 GLY A CA 1
ATOM 637 C C . GLY A 1 84 ? -13.631 -4.800 -3.321 1.00 37.88 84 GLY A C 1
ATOM 638 O O . GLY A 1 84 ? -13.918 -3.606 -3.199 1.00 37.88 84 GLY A O 1
ATOM 639 N N . GLY A 1 85 ? -13.806 -5.430 -4.499 1.00 33.16 85 GLY A N 1
ATOM 640 C CA . GLY A 1 85 ? -14.391 -4.660 -5.613 1.00 33.16 85 GLY A CA 1
ATOM 641 C C . GLY A 1 85 ? -14.715 -5.274 -6.975 1.00 33.16 85 GLY A C 1
ATOM 642 O O . GLY A 1 85 ? -13.955 -5.011 -7.894 1.00 33.16 85 GLY A O 1
ATOM 643 N N . SER A 1 86 ? -15.943 -5.791 -7.147 1.00 37.06 86 SER A N 1
ATOM 644 C CA . SER A 1 86 ? -16.767 -5.825 -8.380 1.00 37.06 86 SER A CA 1
ATOM 645 C C . SER A 1 86 ? -16.434 -6.805 -9.519 1.00 37.06 86 SER A C 1
ATOM 647 O O . SER A 1 86 ? -15.715 -6.431 -10.439 1.00 37.06 86 SER A O 1
ATOM 649 N N . THR A 1 87 ? -17.194 -7.909 -9.599 1.00 36.09 87 THR A N 1
ATOM 650 C CA . THR A 1 87 ? -17.872 -8.378 -10.833 1.00 36.09 87 THR A C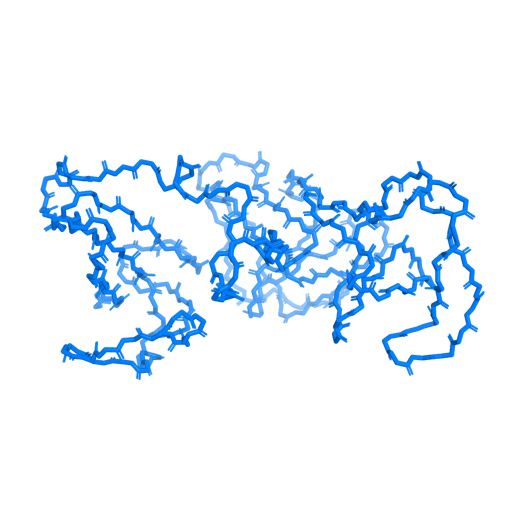A 1
ATOM 651 C C . THR A 1 87 ? -19.184 -9.103 -10.470 1.00 36.09 87 THR A C 1
ATOM 653 O O . THR A 1 87 ? -19.310 -9.692 -9.399 1.00 36.09 87 THR A O 1
ATOM 656 N N . THR A 1 88 ? -20.203 -9.027 -11.334 1.00 37.44 88 THR A N 1
ATOM 657 C CA . THR A 1 88 ? -21.495 -9.746 -11.201 1.00 37.44 88 THR A CA 1
ATOM 658 C C . THR A 1 88 ? -21.440 -11.171 -11.775 1.00 37.44 88 THR A C 1
ATOM 660 O O . THR A 1 88 ? -22.464 -11.847 -11.861 1.00 37.44 88 THR A O 1
ATOM 663 N N . ASP A 1 89 ? -20.241 -11.638 -12.135 1.00 39.78 89 ASP A N 1
ATOM 664 C CA . ASP A 1 89 ? -19.954 -12.971 -12.652 1.00 39.78 89 ASP A CA 1
ATOM 665 C C . ASP A 1 89 ? -18.993 -13.699 -11.686 1.00 39.78 89 ASP A C 1
ATOM 667 O O . ASP A 1 89 ? -17.835 -13.296 -11.552 1.00 39.78 89 ASP A O 1
ATOM 671 N N . PRO A 1 90 ? -19.420 -14.792 -11.025 1.00 44.38 90 PRO A N 1
ATOM 672 C CA . PRO A 1 90 ? -18.571 -15.579 -10.127 1.00 44.38 90 PRO A CA 1
ATOM 673 C C . PRO A 1 90 ? -17.286 -16.127 -10.774 1.00 44.38 90 PRO A C 1
ATOM 675 O O . PRO A 1 90 ? -16.345 -16.466 -10.058 1.00 44.38 90 PRO A O 1
ATOM 678 N N . SER A 1 91 ? -17.229 -16.224 -12.108 1.00 40.34 91 SER A N 1
ATOM 679 C CA . SER A 1 91 ? -16.049 -16.672 -12.859 1.00 40.34 91 SER A CA 1
ATOM 680 C C . SER A 1 91 ? -15.023 -15.559 -13.118 1.00 40.34 91 SER A C 1
ATOM 682 O O . SER A 1 91 ? -13.861 -15.845 -13.412 1.00 40.34 91 SER A O 1
ATOM 684 N N . GLU A 1 92 ? -15.415 -14.296 -12.924 1.00 43.12 92 GLU A N 1
ATOM 685 C CA . GLU A 1 92 ? -14.541 -13.123 -13.002 1.00 43.12 92 GLU A CA 1
ATOM 686 C C . GLU A 1 92 ? -14.134 -12.586 -11.628 1.00 43.12 92 GLU A C 1
ATOM 688 O O . GLU A 1 92 ? -13.612 -11.473 -11.533 1.00 43.12 92 GLU A O 1
ATOM 693 N N . ASN A 1 93 ? -14.329 -13.375 -10.568 1.00 42.00 93 ASN A N 1
ATOM 694 C CA . ASN A 1 93 ? -13.865 -13.094 -9.211 1.00 42.00 93 ASN A CA 1
ATOM 695 C C . ASN A 1 93 ? -12.326 -13.219 -9.153 1.00 42.00 93 ASN A C 1
ATOM 697 O O . ASN A 1 93 ? -11.748 -14.117 -8.538 1.00 42.00 93 ASN A O 1
ATOM 701 N N . LYS A 1 94 ? -11.645 -12.371 -9.927 1.00 39.16 94 LYS A N 1
ATOM 702 C CA . LYS A 1 94 ? -10.195 -12.235 -9.951 1.00 39.16 94 LYS A CA 1
ATOM 703 C C . LYS A 1 94 ? -9.834 -11.433 -8.712 1.00 39.16 94 LYS A C 1
ATOM 705 O O . LYS A 1 94 ? -10.306 -10.309 -8.634 1.00 39.16 94 LYS A O 1
ATOM 710 N N . PRO A 1 95 ? -8.962 -11.932 -7.822 1.00 40.69 95 PRO A N 1
ATOM 711 C CA . PRO A 1 95 ? -8.533 -11.167 -6.662 1.00 40.69 95 PRO A CA 1
ATOM 712 C C . PRO A 1 95 ? -8.099 -9.752 -7.083 1.00 40.69 95 PRO A C 1
ATOM 714 O O . PRO A 1 95 ? -7.138 -9.604 -7.840 1.00 40.69 95 PRO A O 1
ATOM 717 N N . VAL A 1 96 ? -8.800 -8.709 -6.637 1.00 42.88 96 VAL A N 1
ATOM 718 C CA . VAL A 1 96 ? -8.314 -7.338 -6.535 1.00 42.88 96 VAL A CA 1
ATOM 719 C C . VAL A 1 96 ? -7.000 -7.436 -5.798 1.00 42.88 96 VAL A C 1
ATOM 721 O O . VAL A 1 96 ? -6.872 -7.774 -4.618 1.00 42.88 96 VAL A O 1
ATOM 724 N N . GLN A 1 97 ? -6.012 -7.161 -6.616 1.00 50.69 97 GLN A N 1
ATOM 725 C CA . GLN A 1 97 ? -4.620 -7.127 -6.293 1.00 50.69 97 GLN A CA 1
ATOM 726 C C . GLN A 1 97 ? -4.412 -6.051 -5.226 1.00 50.69 97 GLN A C 1
ATOM 728 O O . GLN A 1 97 ? -4.943 -4.945 -5.388 1.00 50.69 97 GLN A O 1
ATOM 733 N N . PRO A 1 98 ? -3.655 -6.317 -4.147 1.00 61.44 98 PRO A N 1
ATOM 734 C CA . PRO A 1 98 ? -3.338 -5.271 -3.189 1.00 61.44 98 PRO A CA 1
ATOM 735 C C . PRO A 1 98 ? -2.674 -4.110 -3.942 1.00 61.44 98 PRO A C 1
ATOM 737 O O . PRO A 1 98 ? -1.676 -4.304 -4.645 1.00 61.44 98 PRO A O 1
ATOM 740 N N . LYS A 1 99 ? -3.274 -2.915 -3.868 1.00 71.19 99 LYS A N 1
ATOM 741 C CA . LYS A 1 99 ? -2.817 -1.717 -4.590 1.00 71.19 99 LYS A CA 1
ATOM 742 C C . LYS A 1 99 ? -1.710 -1.024 -3.799 1.00 71.19 99 LYS A C 1
ATOM 744 O O . LYS A 1 99 ? -1.970 -0.112 -3.028 1.00 71.19 99 LYS A O 1
ATOM 749 N N . GLY A 1 100 ? -0.483 -1.494 -3.985 1.00 83.31 100 GLY A N 1
ATOM 750 C CA . GLY A 1 100 ? 0.732 -0.967 -3.367 1.00 83.31 100 GLY A CA 1
ATOM 751 C C . GLY A 1 100 ? 1.950 -1.776 -3.808 1.00 83.31 100 GLY A C 1
ATOM 752 O O . GLY A 1 100 ? 1.845 -2.632 -4.686 1.00 83.31 100 GLY A O 1
ATOM 753 N N . VAL A 1 101 ? 3.105 -1.523 -3.210 1.00 90.12 101 VAL A N 1
ATOM 754 C CA . VAL A 1 101 ? 4.355 -2.237 -3.528 1.00 90.12 101 VAL A CA 1
ATOM 755 C C . VAL A 1 101 ? 4.741 -3.255 -2.446 1.00 90.12 101 VAL A C 1
ATOM 757 O O . VAL A 1 101 ? 5.454 -4.210 -2.727 1.00 90.12 101 VAL A O 1
ATOM 760 N N . GLY A 1 102 ? 4.212 -3.116 -1.229 1.00 89.50 102 GLY A N 1
ATOM 761 C CA . GLY A 1 102 ? 4.434 -4.046 -0.123 1.00 89.50 102 GLY A CA 1
ATOM 762 C C . GLY A 1 102 ? 3.812 -3.556 1.182 1.00 89.50 102 GLY A C 1
ATOM 763 O O . GLY A 1 102 ? 3.088 -2.560 1.193 1.00 89.50 102 GLY A O 1
ATOM 764 N N . ILE A 1 103 ? 4.119 -4.238 2.283 1.00 86.44 103 ILE A N 1
ATOM 765 C CA . ILE A 1 103 ? 3.729 -3.870 3.647 1.00 86.44 103 ILE A CA 1
ATOM 766 C C . ILE A 1 103 ? 4.984 -3.579 4.472 1.00 86.44 103 ILE A C 1
ATOM 768 O O . ILE A 1 103 ? 5.879 -4.417 4.549 1.00 86.44 103 ILE A O 1
ATOM 772 N N . ALA A 1 104 ? 5.039 -2.414 5.112 1.00 91.31 104 ALA A N 1
ATOM 773 C CA . ALA A 1 104 ? 6.118 -1.994 5.998 1.00 91.31 104 ALA A CA 1
ATOM 774 C C . ALA A 1 104 ? 5.679 -2.082 7.465 1.00 91.31 104 ALA A C 1
ATOM 776 O O . ALA A 1 104 ? 4.660 -1.510 7.842 1.00 91.31 104 ALA A O 1
ATOM 777 N N . THR A 1 105 ? 6.471 -2.743 8.308 1.00 91.06 105 THR A N 1
ATOM 778 C CA . THR A 1 105 ? 6.253 -2.812 9.763 1.00 91.06 105 THR A CA 1
ATOM 779 C C . THR A 1 105 ? 7.470 -2.261 10.497 1.00 91.06 105 THR A C 1
ATOM 781 O O . THR A 1 105 ? 8.600 -2.571 10.124 1.00 91.06 105 THR A O 1
ATOM 784 N N . SER A 1 106 ? 7.266 -1.424 11.520 1.00 92.56 106 SER A N 1
ATOM 785 C CA . SER A 1 106 ? 8.374 -0.869 12.312 1.00 92.56 106 SER A CA 1
ATOM 786 C C . SER A 1 106 ? 9.226 -1.985 12.931 1.00 92.56 106 SER A C 1
ATOM 788 O O . SER A 1 106 ? 8.699 -2.895 13.579 1.00 92.56 106 SER A O 1
ATOM 790 N N . LYS A 1 107 ? 10.555 -1.889 12.780 1.00 95.12 107 LYS A N 1
ATOM 791 C CA . LYS A 1 107 ? 11.521 -2.782 13.453 1.00 95.12 107 LYS A CA 1
ATOM 792 C C . LYS A 1 107 ? 11.589 -2.542 14.959 1.00 95.12 107 LYS A C 1
ATOM 794 O O . LYS A 1 107 ? 12.046 -3.402 15.714 1.00 95.12 107 LYS A O 1
ATOM 799 N N . TYR A 1 108 ? 11.178 -1.359 15.404 1.00 92.56 108 TYR A N 1
ATOM 800 C CA . TYR A 1 108 ? 11.337 -0.922 16.783 1.00 92.56 108 TYR A CA 1
ATOM 801 C C . TYR A 1 108 ? 10.131 -1.311 17.645 1.00 92.56 108 TYR A C 1
ATOM 803 O O . TYR A 1 108 ? 9.043 -1.501 17.106 1.00 92.56 108 TYR A O 1
ATOM 811 N N . PRO A 1 109 ? 10.296 -1.458 18.974 1.00 88.81 109 PRO A N 1
ATOM 812 C CA . PRO A 1 109 ? 9.182 -1.670 19.900 1.00 88.81 109 PRO A CA 1
ATOM 813 C C . PRO A 1 109 ? 8.083 -0.601 19.783 1.00 88.81 109 PRO A C 1
ATOM 815 O O . PRO A 1 109 ? 8.346 0.514 19.340 1.00 88.81 109 PRO A O 1
ATOM 818 N N . GLU A 1 110 ? 6.872 -0.938 20.231 1.00 83.56 110 GLU A N 1
ATOM 819 C CA . GLU A 1 110 ? 5.762 0.019 20.344 1.00 83.56 110 GLU A CA 1
ATOM 820 C C . GLU A 1 110 ? 6.188 1.254 21.164 1.00 83.56 110 GLU A C 1
ATOM 822 O O . GLU A 1 110 ? 6.851 1.120 22.196 1.00 83.56 110 GLU A O 1
ATOM 827 N N . GLY A 1 111 ? 5.831 2.450 20.699 1.00 75.38 111 GLY A N 1
ATOM 828 C CA . GLY A 1 111 ? 6.219 3.747 21.260 1.00 75.38 111 GLY A CA 1
ATOM 829 C C . GLY A 1 111 ? 7.553 4.311 20.746 1.00 75.38 111 GLY A C 1
ATOM 830 O O . GLY A 1 111 ? 7.903 5.444 21.078 1.00 75.38 111 GLY A O 1
ATOM 831 N N . ALA A 1 112 ? 8.322 3.567 19.943 1.00 89.12 112 ALA A N 1
ATOM 832 C CA . ALA A 1 112 ? 9.582 4.054 19.381 1.00 89.12 112 ALA A CA 1
ATOM 833 C C . ALA A 1 112 ? 9.360 4.798 18.052 1.00 89.12 112 ALA A C 1
ATOM 835 O O . ALA A 1 112 ? 9.054 4.194 17.025 1.00 89.12 112 ALA A O 1
ATOM 836 N N . GLY A 1 113 ? 9.552 6.119 18.079 1.00 91.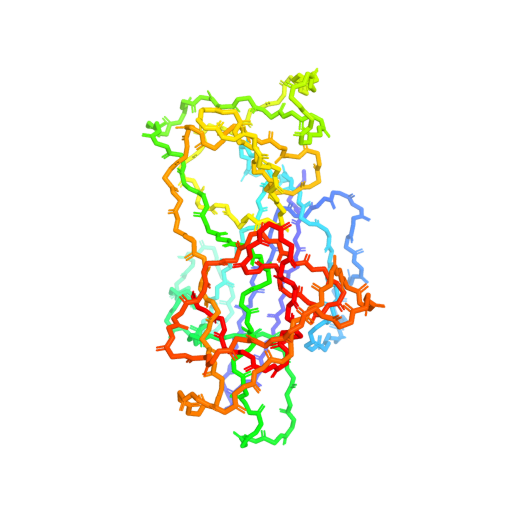06 113 GLY A N 1
ATOM 837 C CA . GLY A 1 113 ? 9.257 7.008 16.955 1.00 91.06 113 GLY A CA 1
ATOM 838 C C . GLY A 1 113 ? 10.204 6.899 15.754 1.00 91.06 113 GLY A C 1
ATOM 839 O O . GLY A 1 113 ? 11.426 6.932 15.891 1.00 91.06 113 GLY A O 1
ATOM 840 N N . ILE A 1 114 ? 9.619 6.884 14.558 1.00 94.56 114 ILE A N 1
ATOM 841 C CA . ILE A 1 114 ? 10.269 7.004 13.251 1.00 94.56 114 ILE A CA 1
ATOM 842 C C . ILE A 1 114 ? 9.776 8.286 12.579 1.00 94.56 114 ILE A C 1
ATOM 844 O O . ILE A 1 114 ? 8.572 8.499 12.451 1.00 94.56 114 ILE A O 1
ATOM 848 N N . ASN A 1 115 ? 10.693 9.133 12.113 1.00 94.75 115 ASN A N 1
ATOM 849 C CA . ASN A 1 115 ? 10.344 10.406 11.478 1.00 94.75 115 ASN A CA 1
ATOM 850 C C . ASN A 1 115 ? 9.617 10.225 10.138 1.00 94.75 115 ASN A C 1
ATOM 852 O O . ASN A 1 115 ? 10.039 9.434 9.292 1.00 94.75 115 ASN A O 1
ATOM 856 N N . LEU A 1 116 ? 8.590 11.050 9.921 1.00 91.62 116 LEU A N 1
ATOM 857 C CA . LEU A 1 116 ? 7.930 11.230 8.630 1.00 91.62 116 LEU A CA 1
ATOM 858 C C . LEU A 1 116 ? 8.540 12.403 7.855 1.00 91.62 116 LEU A C 1
ATOM 860 O O . LEU A 1 116 ? 8.773 13.476 8.418 1.00 91.62 116 LEU A O 1
ATOM 864 N N . TYR A 1 117 ? 8.710 12.229 6.549 1.00 93.88 117 TYR A N 1
ATOM 865 C CA . TYR A 1 117 ? 9.281 13.189 5.606 1.00 93.88 117 TYR A CA 1
ATOM 866 C C . TYR A 1 117 ? 8.235 13.673 4.593 1.00 93.88 117 TYR A C 1
ATOM 868 O O . TYR A 1 117 ? 7.293 12.956 4.247 1.00 93.88 117 TYR A O 1
ATOM 876 N N . ILE A 1 118 ? 8.403 14.914 4.123 1.00 87.44 118 ILE A N 1
ATOM 877 C CA . ILE A 1 118 ? 7.435 15.587 3.237 1.00 87.44 118 ILE A CA 1
ATOM 878 C C . ILE A 1 118 ? 7.367 14.989 1.823 1.00 87.44 118 ILE A C 1
ATOM 880 O O . ILE A 1 118 ? 6.327 15.088 1.172 1.00 87.44 118 ILE A O 1
ATOM 884 N N . SER A 1 119 ? 8.458 14.382 1.352 1.00 91.00 119 SER A N 1
ATOM 885 C CA . SER A 1 119 ? 8.596 13.758 0.034 1.00 91.00 119 SER A CA 1
ATOM 886 C C . SER A 1 119 ? 9.577 12.584 0.100 1.00 91.00 119 SER A C 1
ATOM 888 O O . SER A 1 119 ? 10.251 12.374 1.113 1.00 91.00 119 SER A O 1
ATOM 890 N N . GLY A 1 120 ? 9.652 11.824 -0.993 1.00 91.12 120 GLY A N 1
ATOM 891 C CA . GLY A 1 120 ? 10.626 10.751 -1.167 1.00 91.12 120 GLY A CA 1
ATOM 892 C C . GLY A 1 120 ? 12.036 11.243 -1.481 1.00 91.12 120 GLY A C 1
ATOM 893 O O . GLY A 1 120 ? 12.923 10.412 -1.607 1.00 91.12 120 GLY A O 1
ATOM 894 N N . ASP A 1 121 ? 12.268 12.55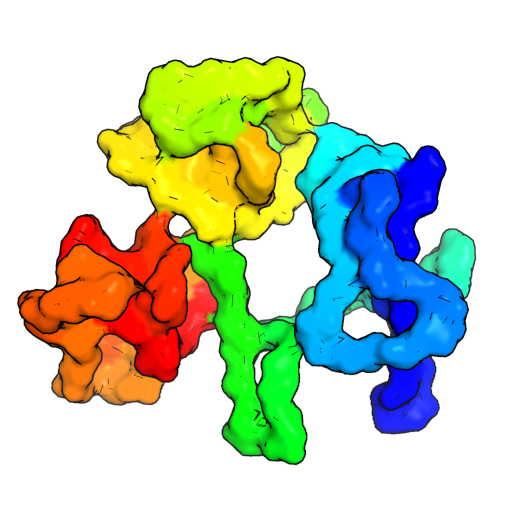5 -1.591 1.00 93.12 121 ASP A N 1
ATOM 895 C CA . ASP A 1 121 ? 13.582 13.090 -1.946 1.00 93.12 121 ASP A CA 1
ATOM 896 C C . ASP A 1 121 ? 14.623 12.798 -0.857 1.00 93.12 121 ASP A C 1
ATOM 898 O O . ASP A 1 121 ? 14.341 12.837 0.347 1.00 93.12 121 ASP A O 1
ATOM 902 N N . LYS A 1 122 ? 15.872 12.560 -1.273 1.00 89.56 122 LYS A N 1
ATOM 903 C CA . LYS A 1 122 ? 16.976 12.274 -0.344 1.00 89.56 122 LYS A CA 1
ATOM 904 C C . LYS A 1 122 ? 17.172 13.375 0.711 1.00 89.56 122 LYS A C 1
ATOM 906 O O . LYS A 1 122 ? 17.420 13.056 1.874 1.00 89.56 122 LYS A O 1
ATOM 911 N N . ASP A 1 123 ? 16.959 14.632 0.318 1.00 89.88 123 ASP A N 1
ATOM 912 C CA . ASP A 1 123 ? 17.170 15.831 1.139 1.00 89.88 123 ASP A CA 1
ATOM 913 C C . ASP A 1 123 ? 15.855 16.378 1.730 1.00 89.88 123 ASP A C 1
ATOM 915 O O . ASP A 1 123 ? 15.817 17.496 2.245 1.00 89.88 123 ASP A O 1
ATOM 919 N N . ALA A 1 124 ? 14.760 15.610 1.650 1.00 90.94 124 ALA A N 1
ATOM 920 C CA . ALA A 1 124 ? 13.461 16.029 2.159 1.00 90.94 124 ALA A CA 1
ATOM 921 C C . ALA A 1 124 ? 13.524 16.373 3.656 1.00 90.94 124 ALA A C 1
ATOM 923 O O . ALA A 1 124 ? 14.137 15.668 4.463 1.00 90.94 124 ALA A O 1
ATOM 924 N N . HIS A 1 125 ? 12.833 17.442 4.049 1.00 91.81 125 HIS A N 1
ATOM 925 C CA . HIS A 1 125 ? 12.724 17.824 5.452 1.00 91.81 125 HIS A CA 1
ATOM 926 C C . HIS A 1 125 ? 11.762 16.904 6.213 1.00 91.81 125 HIS A C 1
ATOM 928 O O . HIS A 1 125 ? 10.742 16.449 5.682 1.00 91.81 125 HIS A O 1
ATOM 934 N N . ALA A 1 126 ? 12.073 16.660 7.488 1.00 91.50 126 ALA A N 1
ATOM 935 C CA . ALA A 1 126 ? 11.147 16.002 8.396 1.00 91.50 126 ALA A CA 1
ATOM 936 C C . ALA A 1 126 ? 9.917 16.893 8.619 1.00 91.50 126 ALA A C 1
ATOM 938 O O . ALA A 1 126 ? 10.021 18.107 8.780 1.00 91.50 126 ALA A O 1
ATOM 939 N N . THR A 1 127 ? 8.746 16.271 8.666 1.00 85.56 127 THR A N 1
ATOM 940 C CA . THR A 1 127 ? 7.457 16.938 8.910 1.00 85.56 127 THR A CA 1
ATOM 941 C C . THR A 1 127 ? 7.279 17.385 10.366 1.00 85.56 127 THR A C 1
ATOM 943 O O . THR A 1 127 ? 6.343 18.118 10.669 1.00 85.56 127 THR A O 1
ATOM 946 N N . GLY A 1 128 ? 8.124 16.892 11.280 1.00 86.75 128 GLY A N 1
ATOM 947 C CA . GLY A 1 128 ? 7.922 16.987 12.730 1.00 86.75 128 GLY A CA 1
ATOM 948 C C . GLY A 1 128 ? 6.933 15.957 13.295 1.00 86.75 128 GLY A C 1
ATOM 949 O O . GLY A 1 128 ? 6.703 15.940 14.499 1.00 86.75 128 GLY A O 1
ATOM 950 N N . ARG A 1 129 ? 6.355 15.093 12.449 1.00 86.44 129 ARG A N 1
ATOM 951 C CA . ARG A 1 129 ? 5.488 13.973 12.845 1.00 86.44 129 ARG A CA 1
ATOM 952 C C . ARG A 1 129 ? 6.273 12.662 12.855 1.00 86.44 129 ARG A C 1
ATOM 954 O O . ARG A 1 129 ? 7.257 12.522 12.123 1.00 86.44 129 ARG A O 1
ATOM 961 N N . ILE A 1 130 ? 5.791 11.699 13.637 1.00 87.00 130 ILE A N 1
ATOM 962 C CA . ILE A 1 130 ? 6.385 10.366 13.765 1.00 87.00 130 ILE A CA 1
ATOM 963 C C . ILE A 1 130 ? 5.357 9.252 13.534 1.00 87.00 130 ILE A C 1
ATOM 965 O O . ILE A 1 130 ? 4.153 9.482 13.633 1.00 87.00 130 ILE A O 1
ATOM 969 N N . ILE A 1 131 ? 5.862 8.058 13.229 1.00 82.06 131 ILE A N 1
ATOM 970 C CA . ILE A 1 131 ? 5.188 6.774 13.442 1.00 82.06 131 ILE A CA 1
ATOM 971 C C . ILE A 1 131 ? 5.870 6.119 14.634 1.00 82.06 131 ILE A C 1
ATOM 973 O O . ILE A 1 131 ? 7.068 5.868 14.578 1.00 82.06 131 ILE A O 1
ATOM 977 N N . ASP A 1 132 ? 5.131 5.828 15.689 1.00 84.06 132 ASP A N 1
ATOM 978 C CA . ASP A 1 132 ? 5.623 5.159 16.895 1.00 84.06 132 ASP A CA 1
ATOM 979 C C . ASP A 1 132 ? 4.912 3.829 17.169 1.00 84.06 132 ASP A C 1
ATOM 981 O O . ASP A 1 132 ? 5.174 3.188 18.180 1.00 84.06 132 ASP A O 1
ATOM 985 N N . THR A 1 133 ? 4.070 3.366 16.245 1.00 78.06 133 THR A N 1
ATOM 986 C CA . THR A 1 133 ? 3.344 2.097 16.382 1.00 78.06 133 THR A CA 1
ATOM 987 C C . THR A 1 133 ? 3.983 0.970 15.571 1.00 78.06 133 THR A C 1
ATOM 989 O O . THR A 1 133 ? 4.667 1.207 14.569 1.00 78.06 133 THR A O 1
ATOM 992 N N . LYS A 1 134 ? 3.706 -0.282 15.951 1.00 81.81 134 LYS A N 1
ATOM 993 C CA . LYS A 1 134 ? 4.009 -1.480 15.147 1.00 81.81 134 LYS A CA 1
ATOM 994 C C . LYS A 1 134 ? 2.940 -1.824 14.111 1.00 81.81 134 LYS A C 1
ATOM 996 O O . LYS A 1 134 ? 2.976 -2.911 13.535 1.00 81.81 134 LYS A O 1
ATOM 1001 N N . THR A 1 135 ? 1.995 -0.926 13.853 1.00 78.31 135 THR A N 1
ATOM 1002 C CA . THR A 1 135 ? 0.959 -1.150 12.840 1.00 78.31 135 THR A CA 1
ATOM 1003 C C . THR A 1 135 ? 1.607 -1.399 11.470 1.00 78.31 135 THR A C 1
ATOM 1005 O O . THR A 1 135 ? 2.476 -0.625 11.069 1.00 78.31 135 THR A O 1
ATOM 1008 N N . PRO A 1 136 ? 1.222 -2.453 10.730 1.00 79.75 136 PRO A N 1
ATOM 1009 C CA . PRO A 1 136 ? 1.682 -2.638 9.360 1.00 79.75 136 PRO A CA 1
ATOM 1010 C C . PRO A 1 136 ? 1.081 -1.574 8.430 1.00 79.75 136 PRO A C 1
ATOM 1012 O O . PRO A 1 136 ? -0.133 -1.371 8.406 1.00 79.75 136 PRO A O 1
ATOM 1015 N N . TYR A 1 137 ? 1.920 -0.922 7.629 1.00 81.06 137 TYR A N 1
ATOM 1016 C CA . TYR A 1 137 ? 1.522 0.110 6.672 1.00 81.06 137 TYR A CA 1
ATOM 1017 C C . TYR A 1 137 ? 1.641 -0.395 5.239 1.00 81.06 137 TYR A C 1
ATOM 1019 O O . TYR A 1 137 ? 2.674 -0.933 4.842 1.00 81.06 137 TYR A O 1
ATOM 1027 N N . LEU A 1 138 ? 0.608 -0.166 4.430 1.00 82.06 138 LEU A N 1
ATOM 1028 C CA . LEU A 1 138 ? 0.697 -0.353 2.986 1.00 82.06 138 LEU A CA 1
ATOM 1029 C C . LEU A 1 138 ? 1.671 0.669 2.394 1.00 82.06 138 LEU A C 1
ATOM 1031 O O . LEU A 1 138 ? 1.509 1.874 2.583 1.00 82.06 138 LEU A O 1
ATOM 1035 N N . ILE A 1 139 ? 2.654 0.184 1.646 1.00 89.19 139 ILE A N 1
ATOM 1036 C CA . ILE A 1 139 ? 3.561 1.027 0.878 1.00 89.19 139 ILE A CA 1
ATOM 1037 C C . ILE A 1 139 ? 2.869 1.344 -0.445 1.00 89.19 139 ILE A C 1
ATOM 1039 O O . ILE A 1 139 ? 2.633 0.450 -1.260 1.00 89.19 139 ILE A O 1
ATOM 1043 N N . ILE A 1 140 ? 2.525 2.611 -0.652 1.00 84.25 140 ILE A N 1
ATOM 1044 C CA . ILE A 1 140 ? 1.803 3.068 -1.847 1.00 84.25 140 ILE A CA 1
ATOM 1045 C C . ILE A 1 140 ? 2.740 3.567 -2.949 1.00 84.25 140 ILE A C 1
ATOM 1047 O O . ILE A 1 140 ? 2.339 3.601 -4.108 1.00 84.25 140 ILE A O 1
ATOM 1051 N N . ASP A 1 141 ? 3.971 3.935 -2.592 1.00 87.38 141 ASP A N 1
ATOM 1052 C CA . ASP A 1 141 ? 5.019 4.377 -3.515 1.00 87.38 141 ASP A CA 1
ATOM 1053 C C . ASP A 1 141 ? 6.405 4.212 -2.865 1.00 87.38 141 ASP A C 1
ATOM 1055 O O . ASP A 1 141 ? 6.503 4.071 -1.643 1.00 87.38 141 ASP A O 1
ATOM 1059 N N . ALA A 1 142 ? 7.477 4.229 -3.654 1.00 91.75 142 ALA A N 1
ATOM 1060 C CA . ALA A 1 142 ? 8.843 4.100 -3.158 1.00 91.75 142 ALA A CA 1
ATOM 1061 C C . ALA A 1 142 ? 9.849 4.879 -4.018 1.00 91.75 142 ALA A C 1
ATOM 1063 O O . ALA A 1 142 ? 9.722 4.963 -5.237 1.00 91.75 142 ALA A O 1
ATOM 1064 N N . ALA A 1 143 ? 10.883 5.419 -3.370 1.00 91.94 143 ALA A N 1
ATOM 1065 C CA . ALA A 1 143 ? 12.013 6.062 -4.029 1.00 91.94 143 ALA A CA 1
ATOM 1066 C C . ALA A 1 143 ? 13.298 5.287 -3.723 1.00 91.94 143 ALA A C 1
ATOM 1068 O O . ALA A 1 143 ? 13.651 5.055 -2.562 1.00 91.94 143 ALA A O 1
ATOM 1069 N N . TRP A 1 144 ? 13.985 4.874 -4.784 1.00 92.44 144 TRP A N 1
ATOM 1070 C CA . TRP A 1 144 ? 15.087 3.921 -4.726 1.00 92.44 144 TRP A CA 1
ATOM 1071 C C . TRP A 1 144 ? 16.423 4.638 -4.921 1.00 92.44 144 TRP A C 1
ATOM 1073 O O . TRP A 1 144 ? 16.724 5.115 -6.012 1.00 92.44 144 TRP A O 1
ATOM 1083 N N . TYR A 1 145 ? 17.226 4.694 -3.860 1.00 91.94 145 TYR A N 1
ATOM 1084 C CA . TYR A 1 145 ? 18.553 5.327 -3.851 1.00 91.94 145 TYR A CA 1
ATOM 1085 C C . TYR A 1 145 ? 19.680 4.326 -3.559 1.00 91.94 145 TYR A C 1
ATOM 1087 O O . TYR A 1 145 ? 20.848 4.611 -3.812 1.00 91.94 145 TYR A O 1
ATOM 1095 N N . GLY A 1 146 ? 19.329 3.131 -3.075 1.00 86.50 146 GLY A N 1
ATOM 1096 C CA . GLY A 1 146 ? 20.267 2.108 -2.633 1.00 86.50 146 GLY A CA 1
ATOM 1097 C C . GLY A 1 146 ? 20.659 2.255 -1.160 1.00 86.50 146 GLY A C 1
ATOM 1098 O O . GLY A 1 146 ? 20.428 3.280 -0.516 1.00 86.50 146 GLY A O 1
ATOM 1099 N N . GLY A 1 147 ? 21.242 1.186 -0.609 1.00 85.50 147 GLY A N 1
ATOM 1100 C CA . GLY A 1 147 ? 21.677 1.138 0.789 1.00 85.50 147 GLY A CA 1
ATOM 1101 C C . GLY A 1 147 ? 20.557 1.492 1.773 1.00 85.50 147 GLY A C 1
ATOM 1102 O O . GLY A 1 147 ? 19.431 1.012 1.654 1.00 85.50 147 GLY A O 1
ATOM 1103 N N . ASN 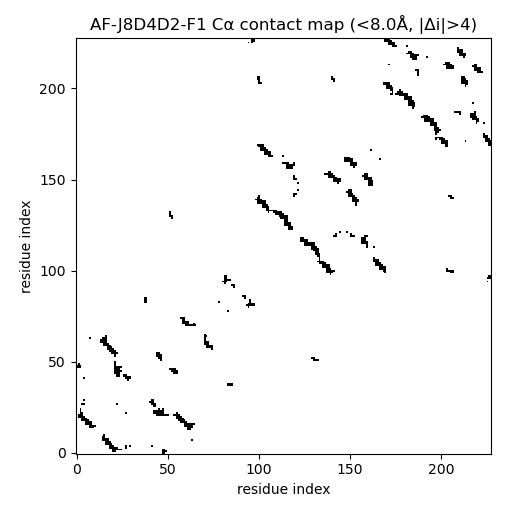A 1 148 ? 20.871 2.364 2.729 1.00 87.25 148 ASN A N 1
ATOM 1104 C CA . ASN A 1 148 ? 19.938 2.813 3.764 1.00 87.25 148 ASN A CA 1
ATOM 1105 C C . ASN A 1 148 ? 19.128 4.057 3.357 1.00 87.25 148 ASN A C 1
ATOM 1107 O O . ASN A 1 148 ? 18.416 4.637 4.175 1.00 87.25 148 ASN A O 1
ATOM 1111 N N . GLU A 1 149 ? 19.229 4.492 2.099 1.00 90.75 149 GLU A N 1
ATOM 1112 C CA . GLU A 1 149 ? 18.629 5.749 1.654 1.00 90.75 149 GLU A CA 1
ATOM 1113 C C . GLU A 1 149 ? 17.268 5.585 0.978 1.00 90.75 149 GLU A C 1
ATOM 1115 O O . GLU A 1 149 ? 16.580 6.583 0.775 1.00 90.75 149 GLU A O 1
ATOM 1120 N N . ASN A 1 150 ? 16.823 4.361 0.693 1.00 94.75 150 ASN A N 1
ATOM 1121 C CA . ASN A 1 150 ? 15.499 4.129 0.116 1.00 94.75 150 ASN A CA 1
ATOM 1122 C C . ASN A 1 150 ? 14.386 4.765 0.964 1.00 94.75 150 ASN A C 1
ATOM 1124 O O . ASN A 1 150 ? 14.430 4.748 2.202 1.00 94.75 150 ASN A O 1
ATOM 1128 N N . ARG A 1 151 ? 13.370 5.309 0.292 1.00 95.88 151 ARG A N 1
ATOM 1129 C CA . ARG A 1 151 ? 12.199 5.912 0.931 1.00 95.88 151 ARG A CA 1
ATOM 1130 C C . ARG A 1 151 ? 10.936 5.144 0.578 1.00 95.88 151 ARG A C 1
ATOM 1132 O O . ARG A 1 151 ? 10.745 4.775 -0.575 1.00 95.88 151 ARG A O 1
ATOM 1139 N N . LEU A 1 152 ? 10.063 4.955 1.561 1.00 95.31 152 LEU A N 1
ATOM 1140 C CA . LEU A 1 152 ? 8.749 4.336 1.396 1.00 95.31 152 LEU A CA 1
ATOM 1141 C C . LEU A 1 152 ? 7.676 5.388 1.640 1.00 95.31 152 LEU A C 1
ATOM 1143 O O . LEU A 1 152 ? 7.730 6.096 2.643 1.00 95.31 152 LEU A O 1
ATOM 1147 N N . CYS A 1 153 ? 6.700 5.480 0.750 1.00 92.44 153 CYS A N 1
ATOM 1148 C CA . CYS A 1 153 ? 5.514 6.297 0.930 1.00 92.44 153 CYS A CA 1
ATOM 1149 C C . CYS A 1 153 ? 4.421 5.441 1.561 1.00 92.44 153 CYS A C 1
ATOM 1151 O O . CYS A 1 153 ? 3.967 4.465 0.964 1.00 92.44 153 CYS A O 1
ATOM 1153 N N . LEU A 1 154 ? 3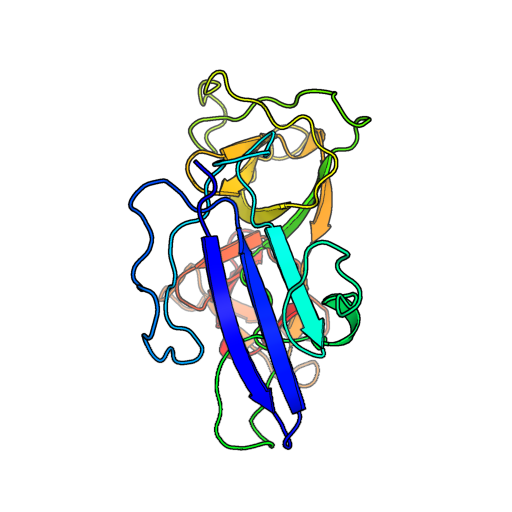.991 5.815 2.761 1.00 87.38 154 LEU A N 1
ATOM 1154 C CA . LEU A 1 154 ? 2.942 5.118 3.508 1.00 87.38 154 LEU A CA 1
ATOM 1155 C C . LEU A 1 154 ? 1.592 5.852 3.428 1.00 87.38 154 LEU A C 1
ATOM 1157 O O . LEU A 1 154 ? 0.630 5.481 4.096 1.00 87.38 154 LEU A O 1
ATOM 1161 N N . GLY A 1 155 ? 1.521 6.932 2.643 1.00 78.81 155 GLY A N 1
ATOM 1162 C CA . GLY A 1 155 ? 0.359 7.811 2.575 1.00 78.81 155 GLY A CA 1
ATOM 1163 C C . GLY A 1 155 ? 0.708 9.245 2.181 1.00 78.81 155 GLY A C 1
ATOM 1164 O O . GLY A 1 155 ? 1.805 9.557 1.723 1.00 78.81 155 GLY A O 1
ATOM 1165 N N . TRP A 1 156 ? -0.243 10.157 2.375 1.00 69.62 156 TRP A N 1
ATOM 1166 C CA . TRP A 1 156 ? -0.072 11.561 2.003 1.00 69.62 156 TRP A CA 1
ATOM 1167 C C . TRP A 1 156 ? 0.951 12.266 2.906 1.00 69.62 156 TRP A C 1
ATOM 1169 O O . TRP A 1 156 ? 0.704 12.450 4.097 1.00 69.62 156 TRP A O 1
ATOM 1179 N N . GLN A 1 157 ? 2.091 12.666 2.325 1.00 70.06 157 GLN A N 1
ATOM 1180 C CA . GLN A 1 157 ? 3.231 13.265 3.044 1.00 70.06 157 GLN A CA 1
ATOM 1181 C C . GLN A 1 157 ? 3.731 12.395 4.212 1.00 70.06 157 GLN A C 1
ATOM 1183 O O . GLN A 1 157 ? 4.133 12.900 5.260 1.00 70.06 157 GLN A O 1
ATOM 1188 N N . ALA A 1 158 ? 3.671 11.074 4.030 1.00 84.44 158 ALA A N 1
ATOM 1189 C CA . ALA A 1 158 ? 4.103 10.081 5.003 1.00 84.44 158 ALA A CA 1
ATOM 1190 C C . ALA A 1 158 ? 5.248 9.244 4.419 1.00 84.44 158 ALA A C 1
ATOM 1192 O O . ALA A 1 158 ? 5.130 8.029 4.263 1.00 84.44 158 ALA A O 1
ATOM 1193 N N . TRP A 1 159 ? 6.341 9.915 4.043 1.00 95.19 159 TRP A N 1
ATOM 1194 C CA . TRP A 1 159 ? 7.544 9.235 3.574 1.00 95.19 159 TRP A CA 1
ATOM 1195 C C . TRP A 1 159 ? 8.429 8.838 4.749 1.00 95.19 159 TRP A C 1
ATOM 1197 O O . TRP A 1 159 ? 8.617 9.614 5.680 1.00 95.19 159 TRP A O 1
ATOM 1207 N N . VAL A 1 160 ? 8.997 7.641 4.704 1.00 95.56 160 VAL A N 1
ATOM 1208 C CA . VAL A 1 160 ? 9.900 7.116 5.734 1.00 95.56 160 VAL A CA 1
ATOM 1209 C C . VAL A 1 160 ? 11.149 6.538 5.100 1.00 95.56 160 VAL A C 1
ATOM 1211 O O . VAL A 1 160 ? 11.131 6.149 3.934 1.00 95.56 160 VAL A O 1
ATOM 1214 N N . LYS A 1 161 ? 12.238 6.432 5.862 1.00 96.50 161 LYS A N 1
ATOM 1215 C CA . LYS A 1 161 ? 13.394 5.649 5.418 1.00 96.50 161 LYS A CA 1
ATOM 1216 C C . LYS A 1 161 ? 13.100 4.159 5.565 1.00 96.50 161 LYS A C 1
ATOM 1218 O O . LYS A 1 161 ? 12.728 3.715 6.650 1.00 96.50 161 LYS A O 1
ATOM 1223 N N . GLN A 1 162 ? 13.317 3.391 4.498 1.00 96.12 162 GLN A N 1
ATOM 1224 C CA . GLN A 1 162 ? 13.093 1.941 4.478 1.00 96.12 162 GLN A CA 1
ATOM 1225 C C . GLN A 1 162 ? 13.895 1.217 5.569 1.00 96.12 162 GLN A C 1
ATOM 1227 O O . GLN A 1 162 ? 13.426 0.223 6.112 1.00 96.12 162 GLN A O 1
ATOM 1232 N N . GL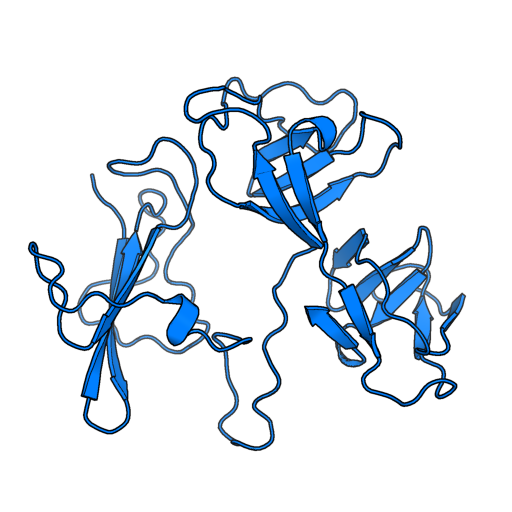U A 1 163 ? 15.093 1.705 5.913 1.00 96.19 163 GLU A N 1
ATOM 1233 C CA . GLU A 1 163 ? 15.991 1.047 6.872 1.00 96.19 163 GLU A CA 1
ATOM 1234 C C . GLU A 1 163 ? 15.332 0.758 8.236 1.00 96.19 163 GLU A C 1
ATOM 1236 O O . GLU A 1 163 ? 15.669 -0.236 8.884 1.00 96.19 163 GLU A O 1
ATOM 1241 N N . HIS A 1 164 ? 14.335 1.556 8.626 1.00 96.81 164 HIS A N 1
ATOM 1242 C CA . HIS A 1 164 ? 13.604 1.435 9.889 1.00 96.81 164 HIS A CA 1
ATOM 1243 C C . HIS A 1 164 ? 12.471 0.393 9.878 1.00 96.81 164 HIS A C 1
ATOM 1245 O O . HIS A 1 164 ? 11.859 0.152 10.919 1.00 96.81 164 HIS A O 1
ATOM 1251 N N . PHE A 1 165 ? 12.196 -0.239 8.734 1.00 96.00 165 PHE A N 1
ATOM 1252 C CA . PHE A 1 165 ? 11.059 -1.142 8.556 1.00 96.00 165 PHE A CA 1
ATOM 1253 C C . PHE A 1 165 ? 11.491 -2.533 8.103 1.00 96.00 165 PHE A C 1
ATOM 1255 O O . PHE A 1 165 ? 12.414 -2.692 7.297 1.00 96.00 165 PHE A O 1
ATOM 1262 N N . ASP A 1 166 ? 10.803 -3.542 8.626 1.00 95.12 166 ASP A N 1
ATOM 1263 C CA . ASP A 1 166 ? 10.725 -4.862 8.016 1.00 95.12 166 ASP A CA 1
ATOM 1264 C C . ASP A 1 166 ? 9.670 -4.790 6.916 1.00 95.12 166 ASP A C 1
ATOM 1266 O O . ASP A 1 166 ? 8.540 -4.354 7.157 1.00 95.12 166 ASP A O 1
ATOM 1270 N N . VAL A 1 167 ? 10.055 -5.160 5.694 1.00 93.62 167 VAL A N 1
ATOM 1271 C CA . VAL A 1 167 ? 9.190 -5.016 4.523 1.00 93.62 167 VAL A CA 1
ATOM 1272 C C . VAL A 1 167 ? 8.849 -6.375 3.940 1.00 93.62 167 VAL A C 1
ATOM 1274 O O . VAL A 1 167 ? 9.730 -7.151 3.575 1.00 93.62 167 VAL A O 1
ATOM 1277 N N . GLN A 1 168 ? 7.552 -6.626 3.810 1.00 92.06 168 GLN A N 1
ATOM 1278 C CA . GLN A 1 168 ? 7.011 -7.705 3.002 1.00 92.06 168 GLN A CA 1
ATOM 1279 C C . GLN A 1 168 ? 6.626 -7.138 1.633 1.00 92.06 168 GLN A C 1
ATOM 1281 O O . GLN A 1 168 ? 5.577 -6.509 1.490 1.00 92.06 168 GLN A O 1
ATOM 1286 N N . TRP A 1 169 ? 7.480 -7.339 0.632 1.00 91.12 169 TRP A N 1
ATOM 1287 C CA . TRP A 1 169 ? 7.212 -6.894 -0.736 1.00 91.12 169 TRP A CA 1
ATOM 1288 C C . TRP A 1 169 ? 6.119 -7.724 -1.397 1.00 91.12 169 TRP A C 1
ATOM 1290 O O . TRP A 1 169 ? 6.020 -8.932 -1.175 1.00 91.12 169 TRP A O 1
ATOM 1300 N N . PHE A 1 170 ? 5.324 -7.067 -2.236 1.00 90.50 170 PHE A N 1
ATOM 1301 C CA . PHE A 1 170 ? 4.435 -7.764 -3.149 1.00 90.50 170 PHE A CA 1
ATOM 1302 C C . PHE A 1 170 ? 5.185 -8.178 -4.404 1.00 90.50 170 PHE A C 1
ATOM 1304 O O . PHE A 1 170 ? 6.063 -7.468 -4.901 1.00 90.50 170 PHE A O 1
ATOM 1311 N N . TYR A 1 171 ? 4.773 -9.315 -4.947 1.00 89.62 171 TYR A N 1
ATOM 1312 C CA . TYR A 1 171 ? 5.354 -9.884 -6.150 1.00 89.62 171 TYR A CA 1
ATOM 1313 C C . TYR A 1 171 ? 4.297 -10.041 -7.237 1.00 89.62 171 TYR A C 1
ATOM 1315 O O . TYR A 1 171 ? 3.178 -10.488 -6.983 1.00 89.62 171 TYR A O 1
ATOM 1323 N N . ALA A 1 172 ? 4.668 -9.701 -8.468 1.00 92.00 172 ALA A N 1
ATOM 1324 C CA . ALA A 1 172 ? 3.871 -9.896 -9.667 1.00 92.00 172 ALA A CA 1
ATOM 1325 C C . ALA A 1 172 ? 4.177 -11.268 -10.288 1.00 92.00 172 ALA A C 1
ATOM 1327 O O . ALA A 1 172 ? 5.303 -11.555 -10.691 1.00 92.00 172 ALA A O 1
ATOM 1328 N N . TYR A 1 173 ? 3.157 -12.111 -10.395 1.00 90.69 173 TYR A N 1
ATOM 1329 C CA . TYR A 1 173 ? 3.206 -13.443 -10.990 1.00 90.69 173 TYR A CA 1
ATOM 1330 C C . TYR A 1 173 ? 2.488 -13.423 -12.334 1.00 90.69 173 TYR A C 1
ATOM 1332 O O . TYR A 1 173 ? 1.342 -12.979 -12.414 1.00 90.69 173 TYR A O 1
ATOM 1340 N N . SER A 1 174 ? 3.144 -13.912 -13.385 1.00 92.50 174 SER A N 1
ATOM 1341 C CA . SER A 1 174 ? 2.534 -14.031 -14.712 1.00 92.50 174 SER A CA 1
ATOM 1342 C C . SER A 1 174 ? 1.220 -14.822 -14.650 1.00 92.50 174 SER A C 1
ATOM 1344 O O . SER A 1 174 ? 1.145 -15.869 -14.004 1.00 92.50 174 SER A O 1
ATOM 1346 N N . LYS A 1 175 ? 0.181 -14.344 -15.347 1.00 90.00 175 LYS A N 1
ATOM 1347 C CA . LYS A 1 175 ? -1.052 -15.119 -15.599 1.00 90.00 175 LYS A CA 1
ATOM 1348 C C . LYS A 1 175 ? -0.874 -16.180 -16.688 1.00 90.00 175 LYS A C 1
ATOM 1350 O O . LYS A 1 175 ? -1.746 -17.027 -16.862 1.00 90.00 175 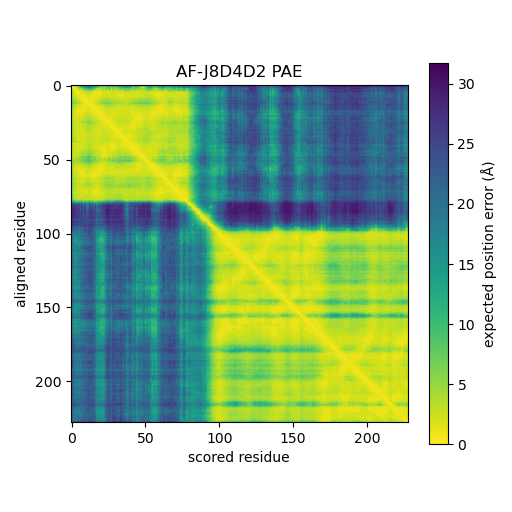LYS A O 1
ATOM 1355 N N . TYR A 1 176 ? 0.230 -16.121 -17.425 1.00 89.75 176 TYR A N 1
ATOM 1356 C CA . TYR A 1 176 ? 0.543 -17.003 -18.541 1.00 89.75 176 TYR A CA 1
ATOM 1357 C C . TYR A 1 176 ? 1.652 -17.998 -18.170 1.00 89.75 176 TYR A C 1
ATOM 1359 O O . TYR A 1 176 ? 2.475 -17.692 -17.301 1.00 89.75 176 TYR A O 1
ATOM 1367 N N . PRO A 1 177 ? 1.722 -19.162 -18.842 1.00 90.56 177 PRO A N 1
ATOM 1368 C CA . PRO A 1 177 ? 2.842 -20.085 -18.698 1.00 90.56 177 PRO A CA 1
ATOM 1369 C C . PRO A 1 177 ? 4.190 -19.426 -19.009 1.00 90.56 177 PRO A C 1
ATOM 1371 O O . PRO A 1 177 ? 4.272 -18.501 -19.821 1.00 90.56 177 PRO A O 1
ATOM 1374 N N . ALA A 1 178 ? 5.254 -19.951 -18.401 1.00 91.88 178 ALA A N 1
ATOM 1375 C CA . ALA A 1 178 ? 6.619 -19.526 -18.683 1.00 91.88 178 ALA A CA 1
ATOM 1376 C C . ALA A 1 178 ? 6.923 -19.600 -20.192 1.00 91.88 178 ALA A C 1
ATOM 1378 O O . ALA A 1 178 ? 6.626 -20.601 -20.845 1.00 91.88 178 ALA A O 1
ATOM 1379 N N . GLY A 1 179 ? 7.514 -18.537 -20.735 1.00 90.06 179 GLY A N 1
ATOM 1380 C CA . GLY A 1 179 ? 7.858 -18.410 -22.152 1.00 90.06 179 GLY A CA 1
ATOM 1381 C C . GLY A 1 179 ? 6.782 -17.758 -23.025 1.00 90.06 179 GLY A C 1
ATOM 1382 O O . GLY A 1 179 ? 7.044 -17.519 -24.200 1.00 90.06 179 GLY A O 1
ATOM 1383 N N . ALA A 1 180 ? 5.605 -17.419 -22.481 1.00 89.19 180 ALA A N 1
ATOM 1384 C CA . ALA A 1 180 ? 4.545 -16.749 -23.245 1.00 89.19 180 ALA A CA 1
ATOM 1385 C C . ALA A 1 180 ? 4.944 -15.347 -23.745 1.00 89.19 180 ALA A C 1
ATOM 1387 O O . ALA A 1 180 ? 4.414 -14.892 -24.756 1.00 89.19 180 ALA A O 1
ATOM 1388 N N . GLY A 1 181 ? 5.889 -14.690 -23.062 1.00 92.00 181 GLY A N 1
ATOM 1389 C CA . GLY A 1 181 ? 6.372 -13.355 -23.406 1.00 92.00 181 GLY A CA 1
ATOM 1390 C C . GLY A 1 181 ? 5.367 -12.260 -23.034 1.00 92.00 181 GLY A C 1
ATOM 1391 O O . GLY A 1 181 ? 4.266 -12.191 -23.565 1.00 92.00 181 GLY A O 1
ATOM 1392 N N . ILE A 1 182 ? 5.752 -11.354 -22.139 1.00 95.88 182 ILE A N 1
ATOM 1393 C CA . ILE A 1 182 ? 4.916 -10.236 -21.687 1.00 95.88 182 ILE A CA 1
ATOM 1394 C C . ILE A 1 182 ? 5.657 -8.942 -21.980 1.00 95.88 182 ILE A C 1
ATOM 1396 O O . ILE A 1 182 ? 6.791 -8.779 -21.536 1.00 95.88 182 ILE A O 1
ATOM 1400 N N . ASN A 1 183 ? 5.035 -8.043 -22.744 1.00 96.81 183 ASN A N 1
ATOM 1401 C CA . ASN A 1 183 ? 5.663 -6.797 -23.179 1.00 96.81 183 ASN A CA 1
ATOM 1402 C C . ASN A 1 183 ? 6.116 -5.941 -21.993 1.00 96.81 183 ASN A C 1
ATOM 1404 O O . ASN A 1 183 ? 5.345 -5.710 -21.057 1.00 96.81 183 ASN A O 1
ATOM 1408 N N . THR A 1 184 ? 7.329 -5.409 -22.100 1.00 97.19 184 THR A N 1
ATOM 1409 C CA . THR A 1 184 ? 7.857 -4.368 -21.226 1.00 97.19 184 THR A CA 1
ATOM 1410 C C . THR A 1 184 ? 7.863 -3.019 -21.932 1.00 97.19 184 THR A C 1
ATOM 1412 O O . THR A 1 184 ? 7.940 -2.942 -23.160 1.00 97.19 184 THR A O 1
ATOM 1415 N N . TYR A 1 185 ? 7.806 -1.953 -21.141 1.00 96.94 185 TYR A N 1
ATOM 1416 C CA . TYR A 1 185 ? 7.787 -0.568 -21.591 1.00 96.94 185 TYR A CA 1
ATOM 1417 C C . TYR A 1 185 ? 8.766 0.277 -20.766 1.00 96.94 185 TYR A C 1
ATOM 1419 O O . TYR A 1 185 ? 9.093 -0.075 -19.629 1.00 96.94 185 TYR A O 1
ATOM 1427 N N . ASN A 1 186 ? 9.217 1.409 -21.312 1.00 95.12 186 ASN A N 1
ATOM 1428 C CA . ASN A 1 186 ? 10.085 2.360 -20.597 1.00 95.12 186 ASN A CA 1
ATOM 1429 C C . ASN A 1 186 ? 9.334 3.216 -19.555 1.00 95.12 186 ASN A C 1
ATOM 1431 O O . ASN A 1 186 ? 9.953 3.969 -18.807 1.00 95.12 186 ASN A O 1
ATOM 1435 N N . GLY A 1 187 ? 8.010 3.085 -19.482 1.00 93.81 187 GLY A N 1
ATOM 1436 C CA . GLY A 1 187 ? 7.143 3.789 -18.545 1.00 93.81 187 GLY A CA 1
ATOM 1437 C C . GLY A 1 187 ? 5.671 3.437 -18.769 1.00 93.81 187 GLY A C 1
ATOM 1438 O O . GLY A 1 187 ? 5.340 2.769 -19.756 1.00 93.81 187 GLY A O 1
ATOM 1439 N N . PRO A 1 188 ? 4.763 3.897 -17.892 1.00 92.88 188 PRO A N 1
ATOM 1440 C CA . PRO A 1 188 ? 3.328 3.798 -18.132 1.00 92.88 188 PRO A CA 1
ATOM 1441 C C . PRO A 1 188 ? 2.946 4.499 -19.438 1.00 92.88 188 PRO A C 1
ATOM 1443 O O . PRO A 1 188 ? 3.277 5.666 -19.635 1.00 92.88 188 PRO A O 1
ATOM 1446 N N . ASN A 1 189 ? 2.260 3.779 -20.331 1.00 91.75 189 ASN A N 1
ATOM 1447 C CA . ASN A 1 189 ? 1.928 4.234 -21.691 1.00 91.75 189 ASN A CA 1
ATOM 1448 C C . ASN A 1 189 ? 3.148 4.671 -22.528 1.00 91.75 189 ASN A C 1
ATOM 1450 O O . ASN A 1 189 ? 3.009 5.453 -23.467 1.00 91.75 189 ASN A O 1
ATOM 1454 N N . GLY A 1 190 ? 4.335 4.183 -22.165 1.00 91.94 190 GLY A N 1
ATOM 1455 C CA . GLY A 1 190 ? 5.589 4.470 -22.843 1.00 91.94 190 GLY A CA 1
ATOM 1456 C C . GLY A 1 190 ? 5.847 3.571 -24.050 1.00 91.94 190 GLY A C 1
ATOM 1457 O O . GLY A 1 190 ? 4.995 2.800 -24.496 1.00 91.94 190 GLY A O 1
ATOM 1458 N N . GLU A 1 191 ? 7.065 3.662 -24.571 1.00 96.19 191 GLU A N 1
ATOM 1459 C CA . GLU A 1 191 ? 7.513 2.859 -25.706 1.00 96.19 191 GLU A CA 1
ATOM 1460 C C . GLU A 1 191 ? 7.842 1.434 -25.268 1.00 96.19 191 GLU A C 1
ATOM 1462 O O . GLU A 1 191 ? 8.314 1.200 -24.152 1.00 96.19 191 GLU A O 1
ATOM 1467 N N . TRP A 1 192 ? 7.602 0.480 -26.167 1.00 96.31 192 TRP A N 1
ATOM 1468 C CA . TRP A 1 192 ? 7.972 -0.919 -25.977 1.00 96.31 192 TRP A CA 1
ATOM 1469 C C . TRP A 1 192 ? 9.494 -1.069 -25.859 1.00 96.31 192 TRP A C 1
ATOM 1471 O O . TRP A 1 192 ? 10.244 -0.505 -26.654 1.00 96.31 192 TRP A O 1
ATOM 1481 N N . THR A 1 193 ? 9.945 -1.854 -24.882 1.00 95.75 193 THR A N 1
ATOM 1482 C CA . THR A 1 193 ? 11.373 -2.079 -24.594 1.00 95.75 193 THR A CA 1
ATOM 1483 C C . THR A 1 193 ? 11.804 -3.537 -24.696 1.00 95.75 193 THR A C 1
ATOM 1485 O O . THR A 1 193 ? 12.992 -3.824 -24.564 1.00 95.75 193 THR A O 1
ATOM 1488 N N . GLY A 1 194 ? 10.871 -4.466 -24.912 1.00 95.38 194 GLY A N 1
ATOM 1489 C CA . GLY A 1 194 ? 11.161 -5.896 -24.925 1.00 95.38 194 GLY A CA 1
ATOM 1490 C C . GLY A 1 194 ? 10.057 -6.729 -24.288 1.00 95.38 194 GLY A C 1
ATOM 1491 O O . GLY A 1 194 ? 8.885 -6.345 -24.267 1.00 95.38 194 GLY A O 1
ATOM 1492 N N . ASN A 1 195 ? 10.442 -7.891 -23.766 1.00 95.44 195 ASN A N 1
ATOM 1493 C CA . ASN A 1 195 ? 9.534 -8.833 -23.130 1.00 95.44 195 ASN A CA 1
ATOM 1494 C C . ASN A 1 195 ? 10.199 -9.520 -21.933 1.00 95.44 195 ASN A C 1
ATOM 1496 O O . ASN A 1 195 ? 11.397 -9.800 -21.961 1.00 95.44 195 ASN A O 1
ATOM 1500 N N . VAL A 1 196 ? 9.399 -9.864 -20.925 1.00 94.75 196 VAL A N 1
ATOM 1501 C CA . VAL A 1 196 ? 9.763 -10.846 -19.893 1.00 94.75 196 VAL A CA 1
ATOM 1502 C C . VAL A 1 196 ? 9.078 -12.182 -20.161 1.00 94.75 196 VAL A C 1
ATOM 1504 O O . VAL A 1 196 ? 7.987 -12.221 -20.725 1.00 94.75 196 VAL A O 1
ATOM 1507 N N . ASP A 1 197 ? 9.703 -13.289 -19.773 1.00 93.56 197 ASP A N 1
ATOM 1508 C CA . ASP A 1 197 ? 9.189 -14.635 -20.053 1.00 93.56 197 ASP A CA 1
ATOM 1509 C C . ASP A 1 197 ? 8.086 -15.097 -19.082 1.00 93.56 197 ASP A C 1
ATOM 1511 O O . ASP A 1 197 ? 7.401 -16.079 -19.366 1.00 93.56 197 ASP A O 1
ATOM 1515 N N . GLY A 1 198 ? 7.901 -14.410 -17.949 1.00 90.69 198 GLY A N 1
ATOM 1516 C CA . GLY A 1 198 ? 6.927 -14.773 -16.921 1.00 90.69 198 GLY A CA 1
ATOM 1517 C C . GLY A 1 198 ? 7.277 -16.042 -16.138 1.00 90.69 198 GLY A C 1
ATOM 1518 O O . GLY A 1 198 ? 6.402 -16.587 -15.468 1.00 90.69 198 GLY A O 1
ATOM 1519 N N . SER A 1 199 ? 8.518 -16.533 -16.230 1.00 92.75 199 SER A N 1
ATOM 1520 C CA . SER A 1 199 ? 8.944 -17.786 -15.589 1.00 92.75 199 SER A CA 1
ATOM 1521 C C . SER A 1 199 ? 9.168 -17.657 -14.081 1.00 92.75 199 SER A C 1
ATOM 1523 O O . SER A 1 199 ? 9.126 -18.654 -13.357 1.00 92.75 199 SER A O 1
ATOM 1525 N N . VAL A 1 200 ? 9.361 -16.428 -13.597 1.00 91.94 200 VAL A N 1
ATOM 1526 C CA . VAL A 1 200 ? 9.561 -16.094 -12.184 1.00 91.94 200 VAL A CA 1
ATOM 1527 C C . VAL A 1 200 ? 8.589 -15.013 -11.720 1.00 91.94 200 VAL A C 1
ATOM 1529 O O . VAL A 1 200 ? 7.968 -14.312 -12.518 1.00 91.94 200 VAL A O 1
ATOM 1532 N N . ALA A 1 201 ? 8.460 -14.885 -10.400 1.00 92.44 201 ALA A N 1
ATOM 1533 C CA . ALA A 1 201 ? 7.781 -13.754 -9.789 1.00 92.44 201 ALA A CA 1
ATOM 1534 C C . ALA A 1 201 ? 8.689 -12.520 -9.818 1.00 92.44 201 ALA A C 1
ATOM 1536 O O . ALA A 1 201 ? 9.889 -12.637 -9.568 1.00 92.44 201 ALA A O 1
ATOM 1537 N N . TYR A 1 202 ? 8.115 -11.349 -10.067 1.00 93.62 202 TYR A N 1
ATOM 1538 C CA . TYR A 1 202 ? 8.853 -10.091 -10.108 1.00 93.62 202 TYR A CA 1
ATOM 1539 C C . TYR A 1 202 ? 8.528 -9.240 -8.891 1.00 93.62 202 TYR A C 1
ATOM 1541 O O . TYR A 1 202 ? 7.356 -9.032 -8.583 1.00 93.62 202 TYR A O 1
ATOM 1549 N N . GLU A 1 203 ? 9.551 -8.733 -8.212 1.00 91.50 203 GLU A N 1
ATOM 1550 C CA . GLU A 1 203 ? 9.352 -7.718 -7.179 1.00 91.50 203 GLU A CA 1
ATOM 1551 C C . GLU A 1 203 ? 8.774 -6.446 -7.805 1.00 91.50 203 GLU A C 1
ATOM 1553 O O . GLU A 1 203 ? 9.106 -6.077 -8.935 1.00 91.50 203 GLU A O 1
ATOM 1558 N N . ILE A 1 204 ? 7.877 -5.794 -7.074 1.00 92.31 204 ILE A N 1
ATOM 1559 C CA . ILE A 1 204 ? 7.184 -4.604 -7.545 1.00 92.31 204 ILE A CA 1
ATOM 1560 C C . ILE A 1 204 ? 7.876 -3.363 -6.989 1.00 92.31 204 ILE A C 1
ATOM 1562 O O . ILE A 1 204 ? 7.778 -3.067 -5.804 1.00 92.31 204 ILE A O 1
ATOM 1566 N N . TYR A 1 205 ? 8.524 -2.600 -7.865 1.00 91.12 205 TYR A N 1
ATOM 1567 C CA . TYR A 1 205 ? 9.265 -1.391 -7.493 1.00 91.12 205 TYR A CA 1
ATOM 1568 C C . TYR A 1 205 ? 8.389 -0.139 -7.452 1.00 91.12 205 TYR A C 1
ATOM 1570 O O . TYR A 1 205 ? 8.653 0.783 -6.686 1.00 91.12 205 TYR A O 1
ATOM 1578 N N . ALA A 1 206 ? 7.372 -0.084 -8.308 1.00 89.25 206 ALA A N 1
ATOM 1579 C CA . ALA A 1 206 ? 6.426 1.020 -8.401 1.00 89.25 206 ALA A CA 1
ATOM 1580 C C . ALA A 1 206 ? 5.151 0.548 -9.102 1.00 89.25 206 ALA A C 1
ATOM 1582 O O . ALA A 1 206 ? 5.172 -0.418 -9.871 1.00 89.25 206 ALA A O 1
ATOM 1583 N N . ARG A 1 207 ? 4.043 1.257 -8.878 1.00 88.75 207 ARG A N 1
ATOM 1584 C CA . ARG A 1 207 ? 2.803 1.078 -9.638 1.00 88.75 207 ARG A CA 1
ATOM 1585 C C . ARG A 1 207 ? 2.239 2.412 -10.062 1.00 88.75 207 ARG A C 1
ATOM 1587 O O . ARG A 1 207 ? 2.161 3.333 -9.256 1.00 88.75 207 ARG A O 1
ATOM 1594 N N . LYS A 1 208 ? 1.827 2.509 -11.321 1.00 86.31 208 LYS A N 1
ATOM 1595 C CA . LYS A 1 208 ? 1.284 3.745 -11.876 1.00 86.31 208 LYS A CA 1
ATOM 1596 C C . LYS A 1 208 ? 0.447 3.462 -13.116 1.00 86.31 208 LYS A C 1
ATOM 1598 O O . LYS A 1 208 ? 0.882 2.725 -13.992 1.00 86.31 208 LYS A O 1
ATOM 1603 N N . ASP A 1 209 ? -0.744 4.054 -13.182 1.00 85.31 209 ASP A N 1
ATOM 1604 C CA . ASP A 1 209 ? -1.628 4.060 -14.359 1.00 85.31 209 ASP A CA 1
ATOM 1605 C C . ASP A 1 209 ? -1.902 2.669 -14.974 1.00 85.31 209 ASP A C 1
ATOM 1607 O O . ASP A 1 209 ? -1.976 2.517 -16.190 1.00 85.31 209 ASP A O 1
ATOM 1611 N N . GLY A 1 210 ? -2.040 1.635 -14.133 1.00 87.12 210 GLY A N 1
ATOM 1612 C CA . GLY A 1 210 ? -2.260 0.249 -14.573 1.00 87.12 210 GLY A CA 1
ATOM 1613 C C . GLY A 1 210 ? -0.992 -0.493 -15.011 1.00 87.12 210 GLY A C 1
ATOM 1614 O O . GLY A 1 210 ? -1.086 -1.571 -15.598 1.00 87.12 210 GLY A O 1
ATOM 1615 N N . TYR A 1 211 ? 0.189 0.062 -14.732 1.00 92.88 211 TYR A N 1
ATOM 1616 C CA . TYR A 1 211 ? 1.484 -0.572 -14.954 1.00 92.88 211 TYR A CA 1
ATOM 1617 C C . TYR A 1 211 ? 2.215 -0.826 -13.635 1.00 92.88 211 TYR A C 1
ATOM 1619 O O . TYR A 1 211 ? 2.094 -0.068 -12.670 1.00 92.88 211 TYR A O 1
ATOM 1627 N N . ILE A 1 212 ? 3.033 -1.874 -13.637 1.00 94.44 212 ILE A N 1
ATOM 1628 C CA . ILE A 1 212 ? 3.928 -2.270 -12.554 1.00 94.44 212 ILE A CA 1
ATOM 1629 C C . ILE A 1 212 ? 5.365 -2.135 -13.054 1.00 94.44 212 ILE A C 1
ATOM 1631 O O . ILE A 1 212 ? 5.701 -2.684 -14.103 1.00 94.44 212 ILE A O 1
ATOM 1635 N N . ALA A 1 213 ? 6.219 -1.446 -12.302 1.00 95.00 213 ALA A N 1
ATOM 1636 C CA . ALA A 1 213 ? 7.659 -1.494 -12.513 1.00 95.00 213 ALA A CA 1
ATOM 1637 C C . ALA A 1 213 ? 8.220 -2.769 -11.873 1.00 95.00 213 ALA A C 1
ATOM 1639 O O . ALA A 1 213 ? 8.122 -2.953 -10.661 1.00 95.00 213 ALA A O 1
ATOM 1640 N N . ILE A 1 214 ? 8.818 -3.630 -12.692 1.00 93.81 214 ILE A N 1
ATOM 1641 C CA . ILE A 1 214 ? 9.455 -4.895 -12.288 1.00 93.81 214 ILE A CA 1
ATOM 1642 C C . ILE A 1 214 ? 10.990 -4.822 -12.350 1.00 93.81 214 ILE A C 1
ATOM 1644 O O . ILE A 1 214 ? 11.686 -5.832 -12.299 1.00 93.81 214 ILE A O 1
ATOM 1648 N N . GLY A 1 215 ? 11.518 -3.607 -12.499 1.00 88.62 215 GLY A N 1
ATOM 1649 C CA . GLY A 1 215 ? 12.938 -3.290 -12.530 1.00 88.62 215 GLY A CA 1
ATOM 1650 C C . GLY A 1 215 ? 13.176 -1.837 -12.963 1.00 88.62 215 GLY A C 1
ATOM 1651 O O . GLY A 1 215 ? 12.224 -1.151 -13.343 1.00 88.62 215 GLY A O 1
ATOM 1652 N N . PRO A 1 216 ? 14.436 -1.362 -12.963 1.00 77.69 216 PRO A N 1
ATOM 1653 C CA . PRO A 1 216 ? 14.782 0.054 -13.139 1.00 77.69 216 PRO A CA 1
ATOM 1654 C C . PRO A 1 216 ? 14.253 0.725 -14.414 1.00 77.69 216 PRO A C 1
ATOM 1656 O O . PRO A 1 216 ? 14.074 1.934 -14.415 1.00 77.69 216 PRO A O 1
ATOM 1659 N N . ASN A 1 217 ? 13.990 -0.037 -15.482 1.00 79.88 217 ASN A N 1
ATOM 1660 C CA . ASN A 1 217 ? 13.447 0.459 -16.757 1.00 79.88 217 ASN A CA 1
ATOM 1661 C C . ASN A 1 217 ? 12.486 -0.551 -17.414 1.00 79.88 217 ASN A C 1
ATOM 1663 O O . ASN A 1 217 ? 12.409 -0.649 -18.639 1.00 79.88 217 ASN A O 1
ATOM 1667 N N . ALA A 1 218 ? 11.798 -1.354 -16.603 1.00 93.44 218 ALA A N 1
ATOM 1668 C CA . ALA A 1 218 ? 10.912 -2.405 -17.089 1.00 93.44 218 ALA A CA 1
ATOM 1669 C C . ALA A 1 218 ? 9.528 -2.245 -16.464 1.00 93.44 218 ALA A C 1
ATOM 1671 O O . ALA A 1 218 ? 9.290 -2.676 -15.337 1.00 93.44 218 ALA A O 1
ATOM 1672 N N . TRP A 1 219 ? 8.621 -1.617 -17.207 1.00 97.19 219 TRP A N 1
ATOM 1673 C CA . TRP A 1 219 ? 7.212 -1.512 -16.845 1.00 97.19 219 TRP A CA 1
ATOM 1674 C C . TRP A 1 219 ? 6.402 -2.555 -17.591 1.00 97.19 219 TRP A C 1
ATOM 1676 O O . TRP A 1 219 ? 6.581 -2.728 -18.788 1.00 97.19 219 TRP A O 1
ATOM 1686 N N . VAL A 1 220 ? 5.483 -3.223 -16.912 1.00 96.56 220 VAL A N 1
ATOM 1687 C CA . VAL A 1 220 ? 4.556 -4.187 -17.512 1.00 96.56 220 VAL A CA 1
ATOM 1688 C C . VAL A 1 220 ? 3.126 -3.787 -17.190 1.00 96.56 220 VAL A C 1
ATOM 1690 O O . VAL A 1 220 ? 2.875 -3.184 -16.148 1.00 96.56 220 VAL A O 1
ATOM 1693 N N . LYS A 1 221 ? 2.170 -4.117 -18.062 1.00 95.25 221 LYS A N 1
ATOM 1694 C CA . LYS A 1 221 ? 0.754 -3.883 -17.757 1.00 95.25 221 LYS A CA 1
ATOM 1695 C C . LYS A 1 221 ? 0.297 -4.834 -16.654 1.00 95.25 221 LYS A C 1
ATOM 1697 O O . LYS A 1 221 ? 0.439 -6.050 -16.784 1.00 95.25 221 LYS A O 1
ATOM 1702 N N . GLU A 1 222 ? -0.283 -4.283 -15.594 1.00 92.31 222 GLU A N 1
ATOM 1703 C CA . GLU A 1 222 ? -0.744 -5.020 -14.411 1.00 92.31 222 GLU A CA 1
ATOM 1704 C C . GLU A 1 222 ? -1.802 -6.078 -14.756 1.00 92.31 222 GLU A C 1
ATOM 1706 O O . GLU A 1 222 ? -1.857 -7.135 -14.132 1.00 92.31 222 GLU A O 1
ATOM 1711 N N . GLU A 1 223 ? -2.599 -5.852 -15.804 1.00 90.25 223 GLU A N 1
ATOM 1712 C CA . GLU A 1 223 ? -3.642 -6.782 -16.252 1.00 90.25 223 GLU A CA 1
ATOM 1713 C C . GLU A 1 223 ? -3.118 -8.192 -16.584 1.00 90.25 223 GLU A C 1
ATOM 1715 O O . GLU A 1 223 ? -3.862 -9.169 -16.458 1.00 90.25 223 GLU A O 1
ATOM 1720 N N . HIS A 1 224 ? -1.830 -8.325 -16.914 1.00 92.94 224 HIS A N 1
ATOM 1721 C CA . HIS A 1 224 ? -1.167 -9.594 -17.228 1.00 92.94 224 HIS A CA 1
ATOM 1722 C C . HIS A 1 224 ? -0.643 -10.358 -16.001 1.00 92.94 224 HIS A C 1
ATOM 1724 O O . HIS A 1 224 ? -0.151 -11.478 -16.147 1.00 92.94 224 HIS A O 1
ATOM 1730 N N . PHE A 1 225 ? -0.766 -9.794 -14.795 1.00 90.56 225 PHE A N 1
ATOM 1731 C CA . PHE A 1 225 ? -0.183 -10.353 -13.576 1.00 90.56 225 PHE A CA 1
ATOM 1732 C C . PHE A 1 225 ? -1.213 -10.550 -12.463 1.00 90.56 225 PHE A C 1
ATOM 1734 O O . PHE A 1 225 ? -2.225 -9.851 -12.375 1.00 90.56 225 PHE A O 1
ATOM 1741 N N . ASN A 1 226 ? -0.940 -11.537 -11.613 1.00 85.62 226 ASN A N 1
ATOM 1742 C CA . ASN A 1 226 ? -1.509 -11.665 -10.279 1.00 85.62 226 ASN A CA 1
ATOM 1743 C C . ASN A 1 226 ? -0.461 -11.180 -9.276 1.00 85.62 226 ASN A C 1
ATOM 1745 O O . ASN A 1 226 ? 0.670 -11.649 -9.289 1.00 85.62 226 ASN A O 1
ATOM 1749 N N . VAL A 1 227 ? -0.831 -10.266 -8.403 1.00 82.94 227 VAL A N 1
ATOM 1750 C CA . VAL A 1 227 ? -0.020 -9.708 -7.327 1.00 82.94 227 VAL A CA 1
ATOM 1751 C C . VAL A 1 227 ? -0.392 -10.369 -6.000 1.00 82.94 227 VAL A C 1
ATOM 1753 O O . VAL A 1 227 ? -1.559 -10.558 -5.670 1.00 82.94 227 VAL A O 1
ATOM 1756 N N . ARG A 1 228 ? 0.600 -10.691 -5.184 1.00 80.19 228 ARG A N 1
ATOM 1757 C CA . ARG A 1 228 ? 0.373 -11.137 -3.806 1.00 80.19 228 ARG A CA 1
ATOM 1758 C C . ARG A 1 228 ? 1.565 -10.831 -2.921 1.00 80.19 228 ARG A C 1
ATOM 1760 O O . ARG A 1 228 ? 2.647 -10.559 -3.490 1.00 80.19 228 ARG A O 1
#

Sequence (228 aa):
MYNGSMIVHTIDGVTWETVYAHMRSGSRTVKEGDYVTQGQTLGVMGSTGQADGQHLHFELHKGGWNDSKSNAVNPLDYLGKGDGGSTTDPSENKPVQPKGVGIATSKYPEGAGINLYISGDKDAHATGRIIDTKTPYLIIDAAWYGGNENRLCLGWQAWVKQEHFDVQWFYAYSKYPAGAGINTYNGPNGEWTGNVDGSVAYEIYARKDGYIAIGPNAWVKEEHFNVR

Nearest PDB structures (foldseek):
  6ilu-assembly2_B  TM=9.609E-01  e=4.110E-14  Bacillus phage PBC5
  4qpb-assembly1_A  TM=8.549E-01  e=1.104E-02  Staphylococcus simulans
  4lxc-assembly5_C-2  TM=3.859E-01  e=8.916E-05  Staphylococcus simulans
  5nmy-assembly1_A  TM=3.351E-01  e=1.683E-04  Staphylococcus simulans
  4krt-assembly2_B  TM=3.842E-01  e=4.730E-03  Clostridium phage phiSM101

Mean predicted aligned error: 12.36 Å

Organism: NCBI:txid1053206

InterPro domains:
  IPR011055 Duplicated hybrid motif [G3DSA:2.70.70.10] (2-80)
  IPR011055 Duplicated hybrid motif [SSF51261] (13-79)
  IPR016047 M23ase, beta-sheet core domain [PF01551] (5-69)
  IPR050570 Bacterial cell wall metabolism enzyme [PTHR21666] (8-80)